Protein AF-A0A9D5AM78-F1 (afdb_monomer_lite)

Organism: Pisum sativum (NCBI:txid3888)

InterPro domains:
  IPR053098 Petuviruses Genome Polyprotein [PTHR48435] (1-143)

Structure (mmCIF, N/CA/C/O backbone):
data_AF-A0A9D5AM78-F1
#
_entry.id   AF-A0A9D5AM78-F1
#
loop_
_atom_site.group_PDB
_atom_site.id
_atom_site.type_symbol
_atom_site.label_atom_id
_atom_site.label_alt_id
_atom_site.label_comp_id
_atom_site.label_asym_id
_atom_site.label_entity_id
_atom_site.label_seq_id
_atom_site.pdbx_PDB_ins_code
_atom_site.Cartn_x
_atom_site.Cartn_y
_atom_site.Cartn_z
_atom_site.occupancy
_atom_site.B_iso_or_equiv
_atom_site.auth_seq_id
_atom_site.auth_comp_id
_atom_site.auth_asym_id
_atom_site.auth_atom_id
_atom_site.pdbx_PDB_model_num
ATOM 1 N N . MET A 1 1 ? -2.556 -5.423 -30.075 1.00 41.03 1 MET A N 1
ATOM 2 C CA . MET A 1 1 ? -1.707 -6.286 -30.920 1.00 41.03 1 MET A CA 1
ATOM 3 C C . MET A 1 1 ? -0.697 -6.957 -30.009 1.00 41.03 1 MET A C 1
ATOM 5 O O . MET A 1 1 ? 0.077 -6.248 -29.388 1.00 41.03 1 MET A O 1
ATOM 9 N N . THR A 1 2 ? -0.760 -8.275 -29.848 1.00 48.62 2 THR A N 1
ATOM 10 C CA . THR A 1 2 ? 0.186 -9.056 -29.033 1.00 48.62 2 THR A CA 1
ATOM 11 C C . THR A 1 2 ? 0.967 -9.973 -29.967 1.00 48.62 2 THR A C 1
ATOM 13 O O . THR A 1 2 ? 0.630 -11.147 -30.100 1.00 48.62 2 THR A O 1
ATOM 16 N N . SER A 1 3 ? 1.954 -9.424 -30.677 1.00 57.56 3 SER A N 1
ATOM 17 C CA . SER A 1 3 ? 2.986 -10.252 -31.303 1.00 57.56 3 SER A CA 1
ATOM 18 C C . SER A 1 3 ? 3.977 -10.682 -30.220 1.00 57.56 3 SER A C 1
ATOM 20 O O . SER A 1 3 ? 4.179 -9.986 -29.221 1.00 57.56 3 SER A O 1
ATOM 22 N N . THR A 1 4 ? 4.558 -11.869 -30.359 1.00 81.69 4 THR A N 1
ATOM 23 C CA . THR A 1 4 ? 5.573 -12.338 -29.402 1.00 81.69 4 THR A CA 1
ATOM 24 C C . THR A 1 4 ? 6.840 -11.480 -29.508 1.00 81.69 4 THR A C 1
ATOM 26 O O . THR A 1 4 ? 7.127 -10.937 -30.574 1.00 81.69 4 THR A O 1
ATOM 29 N N . VAL A 1 5 ? 7.655 -11.395 -28.445 1.00 83.12 5 VAL A N 1
ATOM 30 C CA . VAL A 1 5 ? 8.953 -10.673 -28.470 1.00 83.12 5 VAL A CA 1
ATOM 31 C C . VAL A 1 5 ? 9.822 -11.115 -29.654 1.00 83.12 5 VAL A C 1
ATOM 33 O O . VAL A 1 5 ? 10.498 -10.302 -30.279 1.00 83.12 5 VAL A O 1
ATOM 36 N N . LYS A 1 6 ? 9.748 -12.403 -30.013 1.00 85.69 6 LYS A N 1
ATOM 37 C CA . LYS A 1 6 ? 10.421 -12.963 -31.186 1.00 85.69 6 LYS A CA 1
ATOM 38 C C . LYS A 1 6 ? 9.963 -12.284 -32.476 1.00 85.69 6 LYS A C 1
ATOM 40 O O . LYS A 1 6 ? 10.796 -11.871 -33.269 1.00 85.69 6 LYS A O 1
ATOM 45 N N . GLU A 1 7 ? 8.661 -12.176 -32.696 1.00 87.44 7 GLU A N 1
ATOM 46 C CA . GLU A 1 7 ? 8.094 -11.576 -33.905 1.00 87.44 7 GLU A CA 1
ATOM 47 C C . GLU A 1 7 ? 8.382 -10.072 -33.986 1.00 87.44 7 GLU A C 1
ATOM 49 O O . GLU A 1 7 ? 8.780 -9.585 -35.040 1.00 87.44 7 GLU A O 1
ATOM 54 N N . TRP A 1 8 ? 8.289 -9.353 -32.863 1.00 88.50 8 TRP A N 1
ATOM 55 C CA . TRP A 1 8 ? 8.734 -7.959 -32.779 1.00 88.50 8 TRP A CA 1
ATOM 56 C C . TRP A 1 8 ? 10.194 -7.803 -33.215 1.00 88.50 8 TRP A C 1
ATOM 58 O O . TRP A 1 8 ? 10.481 -7.007 -34.104 1.00 88.50 8 TRP A O 1
ATOM 68 N N . TYR A 1 9 ? 11.098 -8.621 -32.667 1.00 87.69 9 TYR A N 1
ATOM 69 C CA . TYR A 1 9 ? 12.521 -8.547 -32.984 1.00 87.69 9 TYR A CA 1
ATOM 70 C C . TYR A 1 9 ? 12.801 -8.777 -34.479 1.00 87.69 9 TYR A C 1
ATOM 72 O O . TYR A 1 9 ? 13.557 -8.021 -35.087 1.00 87.69 9 TYR A O 1
ATOM 80 N N . HIS A 1 10 ? 12.147 -9.762 -35.109 1.00 88.88 10 HIS A N 1
ATOM 81 C CA . HIS A 1 10 ? 12.320 -10.030 -36.545 1.00 88.88 10 HIS A CA 1
ATOM 82 C C . HIS A 1 10 ? 11.793 -8.886 -37.432 1.00 88.88 10 HIS A C 1
ATOM 84 O O . HIS A 1 10 ? 12.283 -8.706 -38.544 1.00 88.88 10 HIS A O 1
ATOM 90 N N . ASN A 1 11 ? 10.857 -8.078 -36.925 1.00 89.69 11 ASN A N 1
ATOM 91 C CA . ASN A 1 11 ? 10.255 -6.950 -37.638 1.00 89.69 11 ASN A CA 1
ATOM 92 C C . ASN A 1 11 ? 10.993 -5.609 -37.446 1.00 89.69 11 ASN A C 1
ATOM 94 O O . ASN A 1 11 ? 10.642 -4.632 -38.104 1.00 89.69 11 ASN A O 1
ATOM 98 N N . LEU A 1 12 ? 12.019 -5.533 -36.587 1.00 85.56 12 LEU A N 1
ATOM 99 C CA . LEU A 1 12 ? 12.786 -4.300 -36.331 1.00 85.56 12 LEU A CA 1
ATOM 100 C C . LEU A 1 12 ? 13.632 -3.823 -37.529 1.00 85.56 12 LEU A C 1
ATOM 102 O O . LEU A 1 12 ? 14.043 -2.661 -37.563 1.00 85.56 12 LEU A O 1
ATOM 106 N N . GLY A 1 13 ? 13.877 -4.701 -38.506 1.00 88.69 13 GLY A N 1
ATOM 107 C CA . GLY A 1 13 ? 14.823 -4.477 -39.599 1.00 88.69 13 GLY A CA 1
ATOM 108 C C . GLY A 1 13 ? 16.279 -4.695 -39.166 1.00 88.69 13 GLY A C 1
ATOM 109 O O . GLY A 1 13 ? 16.614 -4.605 -37.985 1.00 88.69 13 GLY A O 1
ATOM 110 N N . THR A 1 14 ? 17.158 -4.978 -40.130 1.00 89.81 14 THR A N 1
ATOM 111 C CA . THR A 1 14 ? 18.552 -5.393 -39.875 1.00 89.81 14 THR A CA 1
ATOM 112 C C . THR A 1 14 ? 19.357 -4.363 -39.083 1.00 89.81 14 THR A C 1
ATOM 114 O O . THR A 1 14 ? 20.084 -4.730 -38.171 1.00 89.81 14 THR A O 1
ATOM 117 N N . PHE A 1 15 ? 19.170 -3.070 -39.359 1.00 89.31 15 PHE A N 1
ATOM 118 C CA . PHE A 1 15 ? 19.877 -1.992 -38.660 1.00 89.31 15 PHE A CA 1
ATOM 119 C C . PHE A 1 15 ? 19.596 -1.966 -37.146 1.00 89.31 15 PHE A C 1
ATOM 121 O O . PHE A 1 15 ? 20.521 -1.899 -36.344 1.00 89.31 15 PHE A O 1
ATOM 128 N N . LYS A 1 16 ? 18.323 -2.058 -36.740 1.00 86.88 16 LYS A N 1
ATOM 129 C CA . LYS A 1 16 ? 17.937 -2.044 -35.319 1.00 86.88 16 LYS A CA 1
ATOM 130 C C . LYS A 1 16 ? 18.258 -3.361 -34.608 1.00 86.88 16 LYS A C 1
ATOM 132 O O . LYS A 1 16 ? 18.493 -3.365 -33.403 1.00 86.88 16 LYS A O 1
ATOM 137 N N . GLN A 1 17 ? 18.254 -4.478 -35.337 1.00 90.62 17 GLN A N 1
ATOM 138 C CA . GLN A 1 17 ? 18.725 -5.761 -34.811 1.00 90.62 17 GLN A CA 1
ATOM 139 C C . GLN A 1 17 ? 20.219 -5.704 -34.497 1.00 90.62 17 GLN A C 1
ATOM 141 O O . GLN A 1 17 ? 20.616 -6.100 -33.402 1.00 90.62 17 GLN A O 1
ATOM 146 N N . ASP A 1 18 ? 21.024 -5.155 -35.409 1.00 90.50 18 ASP A N 1
ATOM 147 C CA . ASP A 1 18 ? 22.448 -4.927 -35.172 1.00 90.50 18 ASP A CA 1
ATOM 148 C C . ASP A 1 18 ? 22.658 -3.983 -33.988 1.00 90.50 18 ASP A C 1
ATOM 150 O O . ASP A 1 18 ? 23.436 -4.304 -33.098 1.00 90.50 18 ASP A O 1
ATOM 154 N N . GLU A 1 19 ? 21.933 -2.866 -33.904 1.00 89.50 19 GLU A N 1
ATOM 155 C CA . GLU A 1 19 ? 22.019 -1.941 -32.765 1.00 89.50 19 GLU A CA 1
ATOM 156 C C . GLU A 1 19 ? 21.757 -2.647 -31.420 1.00 89.50 19 GLU A C 1
ATOM 158 O O . GLU A 1 19 ? 22.519 -2.470 -30.470 1.00 89.50 19 GLU A O 1
ATOM 163 N N . LEU A 1 20 ? 20.745 -3.521 -31.357 1.00 88.31 20 LEU A N 1
ATOM 164 C CA . LEU A 1 20 ? 20.461 -4.360 -30.186 1.00 88.31 20 LEU A CA 1
ATOM 165 C C . LEU A 1 20 ? 21.586 -5.359 -29.877 1.00 88.31 20 LEU A C 1
ATOM 167 O O . LEU A 1 20 ? 21.870 -5.600 -28.706 1.00 88.31 20 LEU A O 1
ATOM 171 N N . HIS A 1 21 ? 22.225 -5.940 -30.894 1.00 87.88 21 HIS A N 1
ATOM 172 C CA . HIS A 1 21 ? 23.357 -6.857 -30.716 1.00 87.88 21 HIS A CA 1
ATOM 173 C C . HIS A 1 21 ? 24.631 -6.169 -30.234 1.00 87.88 21 HIS A C 1
ATOM 175 O O . HIS A 1 21 ? 25.442 -6.805 -29.564 1.00 87.88 21 HIS A O 1
ATOM 181 N N . HIS A 1 22 ? 24.799 -4.884 -30.546 1.00 91.25 22 HIS A N 1
ATOM 182 C CA . HIS A 1 22 ? 25.918 -4.079 -30.061 1.00 91.25 22 HIS A CA 1
ATOM 183 C C . HIS A 1 22 ? 25.734 -3.623 -28.604 1.00 91.25 22 HIS A C 1
ATOM 185 O O . HIS A 1 22 ? 26.660 -3.064 -28.017 1.00 91.25 22 HIS A O 1
ATOM 191 N N . LEU A 1 23 ? 24.572 -3.867 -27.983 1.00 90.44 23 LEU A N 1
ATOM 192 C CA . LEU A 1 23 ? 24.384 -3.617 -26.557 1.00 90.44 23 LEU A CA 1
ATOM 193 C C . LEU A 1 23 ? 25.162 -4.652 -25.734 1.00 90.44 23 LEU A C 1
ATOM 195 O O . LEU A 1 23 ? 24.793 -5.819 -25.651 1.00 90.44 23 LEU A O 1
ATOM 199 N N . GLU A 1 24 ? 26.219 -4.194 -25.066 1.00 84.69 24 GLU A N 1
ATOM 200 C CA . GLU A 1 24 ? 27.173 -5.058 -24.353 1.00 84.69 24 GLU A CA 1
ATOM 201 C C . GLU A 1 24 ? 26.602 -5.761 -23.109 1.00 84.69 24 GLU A C 1
ATOM 203 O O . GLU A 1 24 ? 27.196 -6.714 -22.606 1.00 84.69 24 GLU A O 1
ATOM 208 N N . THR A 1 25 ? 25.461 -5.304 -22.580 1.00 90.56 25 THR A N 1
ATOM 209 C CA . THR A 1 25 ? 24.890 -5.844 -21.340 1.00 90.56 25 THR A CA 1
ATOM 210 C C . THR A 1 25 ? 23.426 -6.231 -21.487 1.00 90.56 25 THR A C 1
ATOM 212 O O . THR A 1 25 ? 22.624 -5.537 -22.115 1.00 90.56 25 THR A O 1
ATOM 215 N N . THR A 1 26 ? 23.044 -7.309 -20.799 1.00 88.00 26 THR A N 1
ATOM 216 C CA . THR A 1 26 ? 21.645 -7.741 -20.680 1.00 88.00 26 THR A CA 1
ATOM 217 C C . THR A 1 26 ? 20.753 -6.635 -20.112 1.00 88.00 26 THR A C 1
ATOM 219 O O . THR A 1 26 ? 19.600 -6.517 -20.512 1.00 88.00 26 THR A O 1
ATOM 222 N N . ALA A 1 27 ? 21.284 -5.789 -19.222 1.00 85.88 27 ALA A N 1
ATOM 223 C CA . ALA A 1 27 ? 20.558 -4.651 -18.662 1.00 85.88 27 ALA A CA 1
ATOM 224 C C . ALA A 1 27 ? 20.139 -3.643 -19.744 1.00 85.88 27 ALA A C 1
ATOM 226 O O . ALA A 1 27 ? 18.997 -3.186 -19.746 1.00 85.88 27 ALA A O 1
ATOM 227 N N . ASN A 1 28 ? 21.021 -3.354 -20.704 1.00 88.06 28 ASN A N 1
ATOM 228 C CA . ASN A 1 28 ? 20.720 -2.439 -21.803 1.00 88.06 28 ASN A CA 1
ATOM 229 C C . ASN A 1 28 ? 19.648 -3.016 -22.740 1.00 88.06 28 ASN A C 1
ATOM 231 O O . ASN A 1 28 ? 18.705 -2.311 -23.097 1.00 88.06 28 ASN A O 1
ATOM 235 N N . ILE A 1 29 ? 19.741 -4.307 -23.080 1.00 88.31 29 ILE A N 1
ATOM 236 C CA . ILE A 1 29 ? 18.740 -4.996 -23.915 1.00 88.31 29 ILE A CA 1
ATOM 237 C C . ILE A 1 29 ? 17.372 -5.008 -23.218 1.00 88.31 29 ILE A C 1
ATOM 239 O O . ILE A 1 29 ? 16.354 -4.683 -23.832 1.00 88.31 29 ILE A O 1
ATOM 243 N N . LEU A 1 30 ? 17.343 -5.328 -21.920 1.00 86.38 30 LEU A N 1
ATOM 244 C CA . LEU A 1 30 ? 16.125 -5.269 -21.110 1.00 86.38 30 LEU A CA 1
ATOM 245 C C . LEU A 1 30 ? 15.554 -3.850 -21.046 1.00 86.38 30 LEU A C 1
ATOM 247 O O . LEU A 1 30 ? 14.339 -3.693 -21.098 1.00 86.38 30 LEU A O 1
ATOM 251 N N . GLY A 1 31 ? 16.404 -2.822 -20.998 1.00 84.38 31 GLY A N 1
ATOM 252 C CA . GLY A 1 31 ? 15.982 -1.424 -21.057 1.00 84.38 31 GLY A CA 1
ATOM 253 C C . GLY A 1 31 ? 15.263 -1.064 -22.360 1.00 84.38 31 GLY A C 1
ATOM 254 O O . GLY A 1 31 ? 14.247 -0.366 -22.323 1.00 84.38 31 GLY A O 1
ATOM 255 N N . VAL A 1 32 ? 15.733 -1.569 -23.506 1.00 87.19 32 VAL A N 1
ATOM 256 C CA . VAL A 1 32 ? 15.065 -1.364 -24.806 1.00 87.19 32 VAL A CA 1
ATOM 257 C C . VAL A 1 32 ? 13.727 -2.097 -24.858 1.00 87.19 32 VAL A C 1
ATOM 259 O O . VAL A 1 32 ? 12.716 -1.491 -25.208 1.00 87.19 32 VAL A O 1
ATOM 262 N N . LEU A 1 33 ? 13.696 -3.369 -24.448 1.00 86.00 33 LEU A N 1
ATOM 263 C CA . LEU A 1 33 ? 12.456 -4.149 -24.370 1.00 86.00 33 LEU A CA 1
ATOM 264 C C . LEU A 1 33 ? 11.431 -3.472 -23.456 1.00 86.00 33 LEU A C 1
ATOM 266 O O . LEU A 1 33 ? 10.268 -3.320 -23.816 1.00 86.00 33 LEU A O 1
ATOM 270 N N . HIS A 1 34 ? 11.863 -3.019 -22.284 1.00 79.94 34 HIS A N 1
ATOM 271 C CA . HIS A 1 34 ? 10.989 -2.329 -21.351 1.00 79.94 34 HIS A CA 1
ATOM 272 C C . HIS A 1 34 ? 10.400 -1.059 -21.975 1.00 79.94 34 HIS A C 1
ATOM 274 O O . HIS A 1 34 ? 9.191 -0.845 -21.915 1.00 79.94 34 HIS A O 1
ATOM 280 N N . ARG A 1 35 ? 11.232 -0.228 -22.613 1.00 81.69 35 ARG A N 1
ATOM 281 C CA . ARG A 1 35 ? 10.774 1.010 -23.256 1.00 81.69 35 ARG A CA 1
ATOM 282 C C . ARG A 1 35 ? 9.752 0.750 -24.357 1.00 81.69 35 ARG A C 1
ATOM 284 O O . ARG A 1 35 ? 8.787 1.495 -24.467 1.00 81.69 35 ARG A O 1
ATOM 291 N N . GLU A 1 36 ? 9.956 -0.297 -25.142 1.00 84.94 36 GLU A N 1
ATOM 292 C CA . GLU A 1 36 ? 9.071 -0.639 -26.251 1.00 84.94 36 GLU A CA 1
ATOM 293 C C . GLU A 1 36 ? 7.717 -1.188 -25.776 1.00 84.94 36 GLU A C 1
ATOM 295 O O . GLU A 1 36 ? 6.667 -0.776 -26.263 1.00 84.94 36 GLU A O 1
ATOM 300 N N . PHE A 1 37 ? 7.730 -2.129 -24.828 1.00 82.88 37 PHE A N 1
ATOM 301 C CA . PHE A 1 37 ? 6.524 -2.865 -24.438 1.00 82.88 37 PHE A CA 1
ATOM 302 C C . PHE A 1 37 ? 5.768 -2.235 -23.267 1.00 82.88 37 PHE A C 1
ATOM 304 O O . PHE A 1 37 ? 4.553 -2.400 -23.164 1.00 82.88 37 PHE A O 1
ATOM 311 N N . ILE A 1 38 ? 6.474 -1.544 -22.372 1.00 77.94 38 ILE A N 1
ATOM 312 C CA . ILE A 1 38 ? 5.911 -0.962 -21.145 1.00 77.94 38 ILE A CA 1
ATOM 313 C C . ILE A 1 38 ? 5.881 0.570 -21.233 1.00 77.94 38 ILE A C 1
ATOM 315 O O . ILE A 1 38 ? 4.980 1.198 -20.677 1.00 77.94 38 ILE A O 1
ATOM 319 N N . GLY A 1 39 ? 6.803 1.172 -21.988 1.00 79.12 39 GLY A N 1
ATOM 320 C CA . GLY A 1 39 ? 6.894 2.616 -22.183 1.00 79.12 39 GLY A CA 1
ATOM 321 C C . GLY A 1 39 ? 7.982 3.267 -21.332 1.00 79.12 39 GLY A C 1
ATOM 322 O O . GLY A 1 39 ? 8.893 2.611 -20.821 1.00 79.12 39 GLY A O 1
ATOM 323 N N . ASP A 1 40 ? 7.898 4.590 -21.204 1.00 79.38 40 ASP A N 1
ATOM 324 C CA . ASP A 1 40 ? 8.843 5.377 -20.417 1.00 79.38 40 ASP A CA 1
ATOM 325 C C . ASP A 1 40 ? 8.775 5.000 -18.927 1.00 79.38 40 ASP A C 1
ATOM 327 O O . ASP A 1 40 ? 7.735 5.137 -18.276 1.00 79.38 40 ASP A O 1
ATOM 331 N N . MET A 1 41 ? 9.910 4.532 -18.400 1.00 74.31 41 MET A N 1
ATOM 332 C CA . MET A 1 41 ? 10.076 4.134 -17.004 1.00 74.31 41 MET A CA 1
ATOM 333 C C . MET A 1 41 ? 9.754 5.264 -16.034 1.00 74.31 41 MET A C 1
ATOM 335 O O . MET A 1 41 ? 9.145 5.009 -15.000 1.00 74.31 41 MET A O 1
ATOM 339 N N . GLU A 1 42 ? 10.108 6.505 -16.362 1.00 80.25 42 GLU A N 1
ATOM 340 C CA . GLU A 1 42 ? 9.860 7.644 -15.478 1.00 80.25 42 GLU A CA 1
ATOM 341 C C . GLU A 1 42 ? 8.363 7.953 -15.396 1.00 80.25 42 GLU A C 1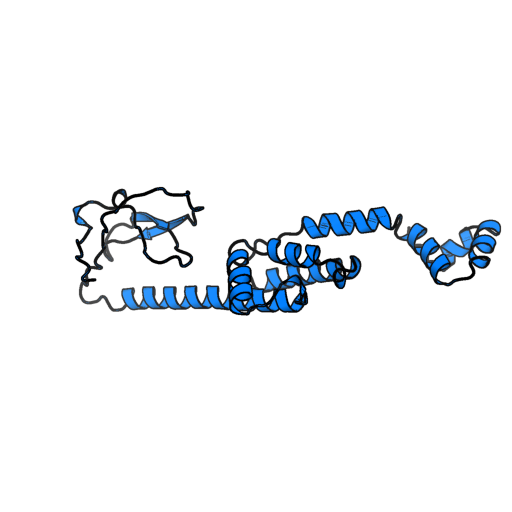
ATOM 343 O O . GLU A 1 42 ? 7.812 8.197 -14.323 1.00 80.25 42 GLU A O 1
ATOM 348 N N . MET A 1 43 ? 7.666 7.863 -16.529 1.00 82.62 43 MET A N 1
ATOM 349 C CA . MET A 1 43 ? 6.216 8.036 -16.590 1.00 82.62 43 MET A CA 1
ATOM 350 C C . MET A 1 43 ? 5.482 6.913 -15.855 1.00 82.62 43 MET A C 1
ATOM 352 O O . MET A 1 43 ? 4.505 7.176 -15.148 1.00 82.62 43 MET A O 1
ATOM 356 N N . PHE A 1 44 ? 5.950 5.672 -16.008 1.00 80.38 44 PHE A N 1
ATOM 357 C CA . PHE A 1 44 ? 5.401 4.512 -15.312 1.00 80.38 44 PHE A CA 1
ATOM 358 C C . PHE A 1 44 ? 5.618 4.604 -13.799 1.00 80.38 44 PHE A C 1
ATOM 360 O O . PHE A 1 44 ? 4.663 4.417 -13.042 1.00 80.38 44 PHE A O 1
ATOM 367 N N . ASP A 1 45 ? 6.830 4.934 -13.352 1.00 83.00 45 ASP A N 1
ATOM 368 C CA . ASP A 1 45 ? 7.157 5.108 -11.935 1.00 83.00 45 ASP A CA 1
ATOM 369 C C . ASP A 1 45 ? 6.340 6.248 -11.319 1.00 83.00 45 ASP A C 1
ATOM 371 O O . ASP A 1 45 ? 5.627 6.040 -10.337 1.00 83.00 45 ASP A O 1
ATOM 375 N N . ARG A 1 46 ? 6.307 7.417 -11.974 1.00 87.06 46 ARG A N 1
ATOM 376 C CA . ARG A 1 46 ? 5.514 8.572 -11.533 1.00 87.06 46 ARG A CA 1
ATOM 377 C C . ARG A 1 46 ? 4.034 8.232 -11.391 1.00 87.06 46 ARG A C 1
ATOM 379 O O . ARG A 1 46 ? 3.413 8.636 -10.409 1.00 87.06 46 ARG A O 1
ATOM 386 N N . LYS A 1 47 ? 3.472 7.475 -12.337 1.00 86.69 47 LYS A N 1
ATOM 387 C CA . LYS A 1 47 ? 2.079 7.017 -12.274 1.00 86.69 47 LYS A CA 1
ATOM 388 C C . LYS A 1 47 ? 1.856 6.029 -11.130 1.00 86.69 47 LYS A C 1
ATOM 390 O O . LYS A 1 47 ? 0.908 6.200 -10.372 1.00 86.69 47 LYS A O 1
ATOM 395 N N . ASN A 1 48 ? 2.723 5.029 -10.969 1.00 86.94 48 ASN A N 1
ATOM 396 C CA . ASN A 1 48 ? 2.619 4.071 -9.863 1.00 86.94 48 ASN A CA 1
ATOM 397 C C . ASN A 1 48 ? 2.713 4.761 -8.508 1.00 86.94 48 ASN A C 1
ATOM 399 O O . ASN A 1 48 ? 1.967 4.423 -7.590 1.00 86.94 48 ASN A O 1
ATOM 403 N N . ARG A 1 49 ? 3.611 5.739 -8.404 1.00 91.75 49 ARG A N 1
ATOM 404 C CA . ARG A 1 49 ? 3.811 6.543 -7.210 1.00 91.75 49 ARG A CA 1
ATOM 405 C C . ARG A 1 49 ? 2.565 7.366 -6.910 1.00 91.75 49 ARG A C 1
ATOM 407 O O . ARG A 1 49 ? 2.044 7.259 -5.807 1.00 91.75 49 ARG A O 1
ATOM 414 N N . GLN A 1 50 ? 2.036 8.103 -7.886 1.00 92.12 50 GLN A N 1
ATOM 415 C CA . GLN A 1 50 ? 0.786 8.852 -7.736 1.00 92.12 50 GLN A CA 1
ATOM 416 C C . GLN A 1 50 ? -0.370 7.951 -7.281 1.00 92.12 50 GLN A C 1
ATOM 418 O O . GLN A 1 50 ? -0.993 8.230 -6.259 1.00 92.12 50 GLN A O 1
ATOM 423 N N . GLU A 1 51 ? -0.603 6.840 -7.984 1.00 92.88 51 GLU A N 1
ATOM 424 C CA . GLU A 1 51 ? -1.668 5.892 -7.643 1.00 92.88 51 GLU A CA 1
ATOM 425 C C . GLU A 1 51 ? -1.491 5.350 -6.218 1.00 92.88 51 GLU A C 1
ATOM 427 O O . GLU A 1 51 ? -2.465 5.252 -5.482 1.00 92.88 51 GLU A O 1
ATOM 432 N N . PHE A 1 52 ? -0.260 5.064 -5.782 1.00 94.44 52 PHE A N 1
ATOM 433 C CA . PHE A 1 52 ? 0.017 4.627 -4.412 1.00 94.44 52 PHE A CA 1
ATOM 434 C C . PHE A 1 52 ? -0.368 5.677 -3.354 1.00 94.44 52 PHE A C 1
ATOM 436 O O . PHE A 1 52 ? -0.939 5.316 -2.327 1.00 94.44 52 PHE A O 1
ATOM 443 N N . PHE A 1 53 ? -0.088 6.963 -3.591 1.00 94.00 53 PHE A N 1
ATOM 444 C CA . PHE A 1 53 ? -0.451 8.047 -2.663 1.00 94.00 53 PHE A CA 1
ATOM 445 C C . PHE A 1 53 ? -1.960 8.328 -2.620 1.00 94.00 53 PHE A C 1
ATOM 447 O O . PHE A 1 53 ? -2.479 8.763 -1.589 1.00 94.00 53 PHE A O 1
ATOM 454 N N . GLU A 1 54 ? -2.665 8.066 -3.718 1.00 94.69 54 GLU A N 1
ATOM 455 C CA . GLU A 1 54 ? -4.113 8.262 -3.839 1.00 94.69 54 GLU A CA 1
ATOM 456 C C . GLU A 1 54 ? -4.931 7.088 -3.281 1.00 94.69 54 GLU A C 1
ATOM 458 O O . GLU A 1 54 ? -6.123 7.240 -3.011 1.00 94.69 54 GLU A O 1
ATOM 463 N N . MET A 1 55 ? -4.316 5.920 -3.067 1.00 94.56 55 MET A N 1
ATOM 464 C CA . MET A 1 55 ? -5.001 4.753 -2.511 1.00 94.56 55 MET A CA 1
ATOM 465 C C . MET A 1 55 ? -5.516 5.011 -1.090 1.00 94.56 55 MET A C 1
ATOM 467 O O . MET A 1 55 ? -4.786 5.476 -0.213 1.00 94.56 55 MET A O 1
ATOM 471 N N . LYS A 1 56 ? -6.782 4.644 -0.857 1.00 94.94 56 LYS A N 1
ATOM 472 C CA . LYS A 1 56 ? -7.478 4.735 0.433 1.00 94.94 56 LYS A CA 1
ATOM 473 C C . LYS A 1 56 ? -8.348 3.501 0.669 1.00 94.94 56 LYS A C 1
ATOM 475 O O . LYS A 1 56 ? -8.948 2.975 -0.267 1.00 94.94 56 LYS A O 1
ATOM 480 N N . CYS A 1 57 ? -8.445 3.085 1.925 1.00 93.62 57 CYS A N 1
ATOM 481 C CA . CYS A 1 57 ? -9.391 2.098 2.419 1.00 93.62 57 CYS A CA 1
ATOM 482 C C . CYS A 1 57 ? -10.307 2.756 3.449 1.00 93.62 57 CYS A C 1
ATOM 484 O O . CYS A 1 57 ? -9.841 3.374 4.401 1.00 93.62 57 CYS A O 1
ATOM 486 N N . TYR A 1 58 ? -11.611 2.575 3.267 1.00 90.31 58 TYR A N 1
ATOM 487 C CA . TYR A 1 58 ? -12.645 3.111 4.156 1.00 90.31 58 TYR A CA 1
ATOM 488 C C . TYR A 1 58 ? -13.417 2.009 4.893 1.00 90.31 58 TYR A C 1
ATOM 490 O O . TYR A 1 58 ? -14.373 2.288 5.604 1.00 90.31 58 TYR A O 1
ATOM 498 N N . SER A 1 59 ? -13.051 0.741 4.683 1.00 88.56 59 SER A N 1
ATOM 499 C CA . SER A 1 59 ? -13.743 -0.402 5.275 1.00 88.56 59 SER A CA 1
ATOM 500 C C . SER A 1 59 ? -13.000 -0.900 6.507 1.00 88.56 59 SER A C 1
ATOM 502 O O . SER A 1 59 ? -11.793 -1.129 6.456 1.00 88.56 59 SER A O 1
ATOM 504 N N . LEU A 1 60 ? -13.746 -1.142 7.583 1.00 87.81 60 LEU A N 1
ATOM 505 C CA . LEU A 1 60 ? -13.264 -1.807 8.797 1.00 87.81 60 LEU A CA 1
ATOM 506 C C . LEU A 1 60 ? -13.397 -3.337 8.722 1.00 87.81 60 LEU A C 1
ATOM 508 O O . LEU A 1 60 ? -13.211 -4.032 9.714 1.00 87.81 60 LEU A O 1
ATOM 512 N N . LYS A 1 61 ? -13.742 -3.901 7.558 1.00 86.31 61 LYS A N 1
ATOM 513 C CA . LYS A 1 61 ? -13.792 -5.357 7.379 1.00 86.31 61 LYS A CA 1
ATOM 514 C C . LYS A 1 61 ? -12.389 -5.891 7.116 1.00 86.31 61 LYS A C 1
ATOM 516 O O . LYS A 1 61 ? -11.747 -5.470 6.156 1.00 86.31 61 LYS A O 1
ATOM 521 N N . THR A 1 62 ? -11.973 -6.909 7.868 1.00 90.69 62 THR A N 1
ATOM 522 C CA . THR A 1 62 ? -10.666 -7.579 7.720 1.00 90.69 62 THR A CA 1
ATOM 523 C C . THR A 1 62 ? -10.361 -7.957 6.270 1.00 90.69 62 THR A C 1
ATOM 525 O O . THR A 1 62 ? -9.298 -7.638 5.758 1.00 90.69 62 THR A O 1
ATOM 528 N N . LYS A 1 63 ? -11.337 -8.532 5.551 1.00 92.69 63 LYS A N 1
ATOM 529 C CA . LYS A 1 63 ? -11.179 -8.924 4.139 1.00 92.69 63 LYS A CA 1
ATOM 530 C C . LYS A 1 63 ? -10.856 -7.745 3.211 1.00 92.69 63 LYS A C 1
ATOM 532 O O . LYS A 1 63 ? -10.103 -7.906 2.251 1.00 92.69 63 LYS A O 1
ATOM 537 N N . ASP A 1 64 ? -11.448 -6.582 3.467 1.00 92.44 64 ASP A N 1
ATOM 538 C CA . ASP A 1 64 ? -11.218 -5.390 2.652 1.00 92.44 64 ASP A CA 1
ATOM 539 C C . ASP A 1 64 ? -9.861 -4.761 2.990 1.00 92.44 64 ASP A C 1
ATOM 541 O O . ASP A 1 64 ? -9.143 -4.351 2.078 1.00 92.44 64 ASP A O 1
ATOM 545 N N . LEU A 1 65 ? -9.470 -4.773 4.269 1.00 94.31 65 LEU A N 1
ATOM 546 C CA . LEU A 1 65 ? -8.133 -4.372 4.715 1.00 94.31 65 LEU A CA 1
ATOM 547 C C . LEU A 1 65 ? -7.046 -5.271 4.128 1.00 94.31 65 LEU A C 1
ATOM 549 O O . LEU A 1 65 ? -6.058 -4.760 3.612 1.00 94.31 65 LEU A O 1
ATOM 553 N N . ASP A 1 66 ? -7.240 -6.590 4.124 1.00 95.88 66 ASP A N 1
ATOM 554 C CA . ASP A 1 66 ? -6.310 -7.526 3.493 1.00 95.88 66 ASP A CA 1
ATOM 555 C C . ASP A 1 66 ? -6.195 -7.251 1.999 1.00 95.88 66 ASP A C 1
ATOM 557 O O . ASP A 1 66 ? -5.091 -7.175 1.460 1.00 95.88 66 ASP A O 1
ATOM 561 N N . LYS A 1 67 ? -7.320 -7.068 1.301 1.00 96.94 67 LYS A N 1
ATOM 562 C CA . LYS A 1 67 ? -7.300 -6.734 -0.127 1.00 96.94 67 LYS A CA 1
ATOM 563 C C . LYS A 1 67 ? -6.527 -5.437 -0.380 1.00 96.94 67 LYS A C 1
ATOM 565 O O . LYS A 1 67 ? -5.698 -5.393 -1.290 1.00 96.94 67 LYS A O 1
ATOM 570 N N . HIS A 1 68 ? -6.775 -4.407 0.424 1.00 97.50 68 HIS A N 1
ATOM 571 C CA . HIS A 1 68 ? -6.076 -3.126 0.347 1.00 97.50 68 HIS A CA 1
ATOM 572 C C . HIS A 1 68 ? -4.574 -3.274 0.611 1.00 97.50 68 HIS A C 1
ATOM 574 O O . HIS A 1 68 ? -3.765 -2.786 -0.180 1.00 97.50 68 HIS A O 1
ATOM 580 N N . TYR A 1 69 ? -4.198 -4.031 1.645 1.00 97.25 69 TYR A N 1
ATOM 581 C CA . TYR A 1 69 ? -2.812 -4.374 1.950 1.00 97.25 69 TYR A CA 1
ATOM 582 C C . TYR A 1 69 ? -2.124 -5.037 0.761 1.00 97.25 69 TYR A C 1
ATOM 584 O O . TYR A 1 69 ? -1.066 -4.575 0.345 1.00 97.25 69 TYR A O 1
ATOM 592 N N . HIS A 1 70 ? -2.727 -6.064 0.157 1.00 97.00 70 HIS A N 1
ATOM 593 C CA . HIS A 1 70 ? -2.131 -6.751 -0.990 1.00 97.00 70 HIS A CA 1
ATOM 594 C C . HIS A 1 70 ? -1.928 -5.806 -2.180 1.00 97.00 70 HIS A C 1
ATOM 596 O O . HIS A 1 70 ? -0.866 -5.823 -2.804 1.00 97.00 70 HIS A O 1
ATOM 602 N N . MET A 1 71 ? -2.913 -4.952 -2.478 1.00 95.56 71 MET A N 1
ATOM 603 C CA . MET A 1 71 ? -2.811 -3.983 -3.573 1.00 95.56 71 MET A CA 1
ATOM 604 C C . MET A 1 71 ? -1.706 -2.947 -3.323 1.00 95.56 71 MET A C 1
ATOM 606 O O . MET A 1 71 ? -0.921 -2.654 -4.227 1.00 95.56 71 MET A O 1
ATOM 610 N N . MET A 1 72 ? -1.613 -2.403 -2.106 1.00 96.56 72 MET A N 1
ATOM 611 C CA . MET A 1 72 ? -0.559 -1.444 -1.763 1.00 96.56 72 MET A CA 1
ATOM 612 C C . MET A 1 72 ? 0.809 -2.115 -1.675 1.00 96.56 72 MET A C 1
ATOM 614 O O . MET A 1 72 ? 1.777 -1.562 -2.184 1.00 96.56 72 MET A O 1
ATOM 618 N N . ALA A 1 73 ? 0.911 -3.317 -1.111 1.00 95.25 73 ALA A N 1
ATOM 619 C CA . ALA A 1 73 ? 2.163 -4.059 -1.002 1.00 95.25 73 ALA A CA 1
ATOM 620 C C . ALA A 1 73 ? 2.784 -4.328 -2.377 1.00 95.25 73 ALA A C 1
ATOM 622 O O . ALA A 1 73 ? 3.973 -4.083 -2.566 1.00 95.25 73 ALA A O 1
ATOM 623 N N . GLN A 1 74 ? 1.982 -4.748 -3.360 1.00 92.62 74 GLN A N 1
ATOM 624 C CA . GLN A 1 74 ? 2.455 -4.945 -4.734 1.00 92.62 74 GLN A CA 1
ATOM 625 C C . GLN A 1 74 ? 3.119 -3.681 -5.293 1.00 92.62 74 GLN A C 1
ATOM 627 O O . GLN A 1 74 ? 4.245 -3.736 -5.787 1.00 92.62 74 GLN A O 1
ATOM 632 N N . ARG A 1 75 ? 2.462 -2.527 -5.153 1.00 93.00 75 ARG A N 1
ATOM 633 C CA . ARG A 1 75 ? 2.993 -1.237 -5.620 1.00 93.00 75 ARG A CA 1
ATOM 634 C C . ARG A 1 75 ? 4.188 -0.759 -4.801 1.00 93.00 75 ARG A C 1
ATOM 636 O O . ARG A 1 75 ? 5.141 -0.242 -5.370 1.00 93.00 75 ARG A O 1
ATOM 643 N N . TYR A 1 76 ? 4.177 -0.978 -3.490 1.00 93.00 76 TYR A N 1
ATOM 644 C CA . TYR A 1 76 ? 5.281 -0.640 -2.595 1.00 93.00 76 TYR A CA 1
ATOM 645 C C . TYR A 1 76 ? 6.590 -1.304 -3.038 1.00 93.00 76 TYR A C 1
ATOM 647 O O . TYR A 1 76 ? 7.630 -0.650 -3.056 1.00 93.00 76 TYR A O 1
ATOM 655 N N . TYR A 1 77 ? 6.551 -2.582 -3.429 1.00 91.12 77 TYR A N 1
ATOM 656 C CA . TYR A 1 77 ? 7.749 -3.282 -3.901 1.00 91.12 77 TYR A CA 1
ATOM 657 C C . TYR A 1 77 ? 8.191 -2.831 -5.295 1.00 91.12 77 TYR A C 1
ATOM 659 O O . TYR A 1 77 ? 9.392 -2.701 -5.519 1.00 91.12 77 TYR A O 1
ATOM 667 N N . VAL A 1 78 ? 7.253 -2.528 -6.200 1.00 88.81 78 VAL A N 1
ATOM 668 C CA . VAL A 1 78 ? 7.569 -1.945 -7.521 1.00 88.81 78 VAL A CA 1
ATOM 669 C C . VAL A 1 78 ? 8.271 -0.591 -7.377 1.00 88.81 78 VAL A C 1
ATOM 671 O O . VAL A 1 78 ? 9.225 -0.323 -8.096 1.00 88.81 78 VAL A O 1
ATOM 674 N N . LEU A 1 79 ? 7.855 0.223 -6.403 1.00 88.44 79 LEU A N 1
ATOM 675 C CA . LEU A 1 79 ? 8.429 1.541 -6.097 1.00 88.44 79 LEU A CA 1
ATOM 676 C C . LEU A 1 79 ? 9.692 1.486 -5.224 1.00 88.44 79 LEU A C 1
ATOM 678 O O . LEU A 1 79 ? 10.103 2.505 -4.670 1.00 88.44 79 LEU A O 1
ATOM 682 N N . ASN A 1 80 ? 10.290 0.306 -5.042 1.00 87.88 80 ASN A N 1
ATOM 683 C CA . ASN A 1 80 ? 11.480 0.131 -4.213 1.00 87.88 80 ASN A CA 1
ATOM 684 C C . ASN A 1 80 ? 11.299 0.616 -2.758 1.00 87.88 80 ASN A C 1
ATOM 686 O O . ASN A 1 80 ? 12.218 1.147 -2.136 1.00 87.88 80 ASN A O 1
ATOM 690 N N . GLY A 1 81 ? 10.102 0.454 -2.189 1.00 86.06 81 GLY A N 1
ATOM 691 C CA . GLY A 1 81 ? 9.682 1.177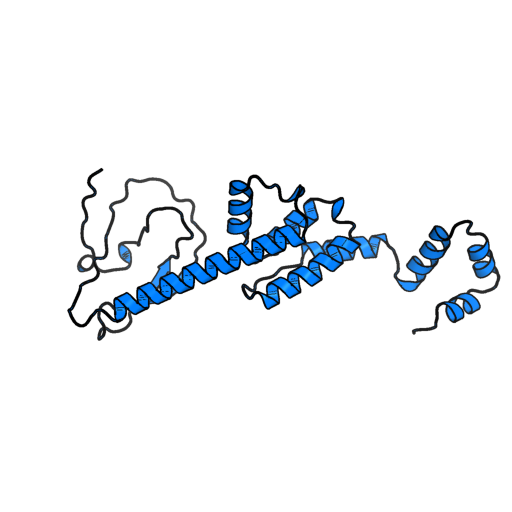 -0.987 1.00 86.06 81 GLY A CA 1
ATOM 692 C C . GLY A 1 81 ? 10.506 0.944 0.279 1.00 86.06 81 GLY A C 1
ATOM 693 O O . GLY A 1 81 ? 10.416 1.726 1.221 1.00 86.06 81 GLY A O 1
ATOM 694 N N . TYR A 1 82 ? 11.368 -0.075 0.311 1.00 85.44 82 TYR A N 1
ATOM 695 C CA . TYR A 1 82 ? 12.318 -0.262 1.409 1.00 85.44 82 TYR A CA 1
ATOM 696 C C . TYR A 1 82 ? 13.341 0.879 1.529 1.00 85.44 82 TYR A C 1
ATOM 698 O O . TYR A 1 82 ? 13.852 1.098 2.626 1.00 85.44 82 TYR A O 1
ATOM 706 N N . THR A 1 83 ? 13.613 1.624 0.452 1.00 87.06 83 THR A N 1
ATOM 707 C CA . THR A 1 83 ? 14.463 2.828 0.490 1.00 87.06 83 THR A CA 1
ATOM 708 C C . THR A 1 83 ? 13.695 4.106 0.806 1.00 87.06 83 THR A C 1
ATOM 710 O O . THR A 1 83 ? 14.325 5.130 1.054 1.00 87.06 83 THR A O 1
ATOM 713 N N . ASP A 1 84 ? 12.359 4.075 0.793 1.00 85.69 84 ASP A N 1
ATOM 714 C CA . ASP A 1 84 ? 11.516 5.263 0.923 1.00 85.69 84 ASP A CA 1
ATOM 715 C C . ASP A 1 84 ? 10.552 5.159 2.121 1.00 85.69 84 ASP A C 1
ATOM 717 O O . ASP A 1 84 ? 9.443 4.620 2.015 1.00 85.69 84 ASP A O 1
ATOM 721 N N . PRO A 1 85 ? 10.927 5.733 3.280 1.00 85.25 85 PRO A N 1
ATOM 722 C CA . PRO A 1 85 ? 10.077 5.723 4.465 1.00 85.25 85 PRO A CA 1
ATOM 723 C C . PRO A 1 85 ? 8.744 6.469 4.293 1.00 85.25 85 PRO A C 1
ATOM 725 O O . PRO A 1 85 ? 7.818 6.242 5.078 1.00 85.25 85 PRO A O 1
ATOM 728 N N . SER A 1 86 ? 8.605 7.352 3.295 1.00 90.31 86 SER A N 1
ATOM 729 C CA . SER A 1 86 ? 7.347 8.074 3.051 1.00 90.31 86 SER A CA 1
ATOM 730 C C . SER A 1 86 ? 6.217 7.134 2.624 1.00 90.31 86 SER A C 1
ATOM 732 O O . SER A 1 86 ? 5.061 7.358 2.991 1.00 90.31 86 SER A O 1
ATOM 734 N N . LEU A 1 87 ? 6.538 6.026 1.947 1.00 91.81 87 LEU A N 1
ATOM 735 C CA . LEU A 1 87 ? 5.538 5.064 1.484 1.00 91.81 87 LEU A CA 1
ATOM 736 C C . LEU A 1 87 ? 4.901 4.283 2.640 1.00 91.81 87 LEU A C 1
ATOM 738 O O . LEU A 1 87 ? 3.714 3.970 2.594 1.00 91.81 87 LEU A O 1
ATOM 742 N N . LYS A 1 88 ? 5.651 4.025 3.717 1.00 91.75 88 LYS A N 1
ATOM 743 C CA . LYS A 1 88 ? 5.115 3.370 4.923 1.00 91.75 88 LYS A CA 1
ATOM 744 C C . LYS A 1 88 ? 4.137 4.277 5.670 1.00 91.75 88 LYS A C 1
ATOM 746 O O . LYS A 1 88 ? 3.068 3.828 6.070 1.00 91.75 88 LYS A O 1
ATOM 751 N N . ASN A 1 89 ? 4.477 5.562 5.796 1.00 91.44 89 ASN A N 1
ATOM 752 C CA . ASN A 1 89 ? 3.570 6.564 6.364 1.00 91.44 89 ASN A CA 1
ATOM 753 C C . ASN A 1 89 ? 2.308 6.713 5.507 1.00 91.44 89 ASN A C 1
ATOM 755 O O . ASN A 1 89 ? 1.203 6.755 6.029 1.00 91.44 89 ASN A O 1
ATOM 759 N N . THR A 1 90 ? 2.468 6.703 4.185 1.00 94.62 90 THR A N 1
ATOM 760 C CA . THR A 1 90 ? 1.346 6.757 3.241 1.00 94.62 90 THR A CA 1
ATOM 761 C C . THR A 1 90 ? 0.423 5.555 3.389 1.00 94.62 90 THR A C 1
ATOM 763 O O . THR A 1 90 ? -0.792 5.732 3.402 1.00 94.62 90 THR A O 1
ATOM 766 N N . TYR A 1 91 ? 0.976 4.349 3.563 1.00 95.06 91 TYR A N 1
ATOM 767 C CA . TYR A 1 91 ? 0.185 3.163 3.880 1.00 95.06 91 TYR A CA 1
ATOM 768 C C . TYR A 1 91 ? -0.600 3.346 5.182 1.00 95.06 91 TYR A C 1
ATOM 770 O O . TYR A 1 91 ? -1.813 3.167 5.175 1.00 95.06 91 TYR A O 1
ATOM 778 N N . ALA A 1 92 ? 0.037 3.794 6.267 1.00 92.88 92 ALA A N 1
ATOM 779 C CA . ALA A 1 92 ? -0.665 4.058 7.525 1.00 92.88 92 ALA A CA 1
ATOM 780 C C . ALA A 1 92 ? -1.805 5.086 7.350 1.00 92.88 92 ALA A C 1
ATOM 782 O O . ALA A 1 92 ? -2.925 4.850 7.794 1.00 92.88 92 ALA A O 1
ATOM 783 N N . SER A 1 93 ? -1.568 6.177 6.616 1.00 92.81 93 SER A N 1
ATOM 784 C CA . SER A 1 93 ? -2.576 7.204 6.294 1.00 92.81 93 SER A CA 1
ATOM 785 C C . SER A 1 93 ? -3.594 6.792 5.219 1.00 92.81 93 SER A C 1
ATOM 787 O O . SER A 1 93 ? -4.481 7.578 4.866 1.00 92.81 93 SER A O 1
ATOM 789 N N . SER A 1 94 ? -3.448 5.609 4.622 1.00 95.81 94 SER A N 1
ATOM 790 C CA . SER A 1 94 ? -4.411 5.056 3.665 1.00 95.81 94 SER A CA 1
ATOM 791 C C . SER A 1 94 ? -5.509 4.240 4.340 1.00 95.81 94 SER A C 1
ATOM 793 O O . SER A 1 94 ? -6.529 3.977 3.711 1.00 95.81 94 SER A O 1
ATOM 795 N N . LEU A 1 95 ? -5.293 3.833 5.591 1.00 95.19 95 LEU A N 1
ATOM 796 C CA . LEU A 1 95 ? -6.215 3.015 6.369 1.00 95.19 95 LEU A CA 1
ATOM 797 C C . LEU A 1 95 ? -7.416 3.842 6.866 1.00 95.19 95 LEU A C 1
ATOM 799 O O . LEU A 1 95 ? -7.333 5.076 6.888 1.00 95.19 95 LEU A O 1
ATOM 803 N N . PRO A 1 96 ? -8.513 3.187 7.293 1.00 91.81 96 PRO A N 1
ATOM 804 C CA . PRO A 1 96 ? -9.672 3.863 7.872 1.00 91.81 96 PRO A CA 1
ATOM 805 C C . PRO A 1 96 ? -9.293 4.802 9.022 1.00 91.81 96 PRO A C 1
ATOM 807 O O . PRO A 1 96 ? -8.391 4.503 9.810 1.00 91.81 96 PRO A O 1
ATOM 810 N N . GLN A 1 97 ? -9.973 5.946 9.113 1.00 88.75 97 GLN A N 1
ATOM 811 C CA . GLN A 1 97 ? -9.631 7.021 10.050 1.00 88.75 97 GLN A CA 1
ATOM 812 C C . GLN A 1 97 ? -9.735 6.578 11.515 1.00 88.75 97 GLN A C 1
ATOM 814 O O . GLN A 1 97 ? -9.009 7.096 12.355 1.00 88.75 97 GLN A O 1
ATOM 819 N N . GLU A 1 98 ? -10.580 5.594 11.804 1.00 84.25 98 GLU A N 1
ATOM 820 C CA . GLU A 1 98 ? -10.764 4.983 13.119 1.00 84.25 98 GLU A CA 1
ATOM 821 C C . GLU A 1 98 ? -9.516 4.214 13.573 1.00 84.25 98 GLU A C 1
ATOM 823 O O . GLU A 1 98 ? -9.212 4.176 14.760 1.00 84.25 98 GLU A O 1
ATOM 828 N N . LEU A 1 99 ? -8.761 3.633 12.633 1.00 86.88 99 LEU A N 1
ATOM 829 C CA . LEU A 1 99 ? -7.557 2.849 12.926 1.00 86.88 99 LEU A CA 1
ATOM 830 C C . LEU A 1 99 ? -6.291 3.708 12.956 1.00 86.88 99 LEU A C 1
ATOM 832 O O . LEU A 1 99 ? -5.340 3.376 13.658 1.00 86.88 99 LEU A O 1
ATOM 836 N N . GLN A 1 100 ? -6.255 4.820 12.218 1.00 87.69 100 GLN A N 1
ATOM 837 C CA . GLN A 1 100 ? -5.070 5.680 12.148 1.00 87.69 100 GLN A CA 1
ATOM 838 C C . GLN A 1 100 ? -4.547 6.134 13.526 1.00 87.69 100 GLN A C 1
ATOM 840 O O . GLN A 1 100 ? -3.364 5.901 13.787 1.00 87.69 100 GLN A O 1
ATOM 845 N N . PRO A 1 101 ? -5.339 6.762 14.420 1.00 85.31 101 PRO A N 1
ATOM 846 C CA . PRO A 1 101 ? -4.831 7.220 15.713 1.00 85.31 101 PRO A CA 1
ATOM 847 C C . PRO A 1 101 ? -4.414 6.051 16.609 1.00 85.31 101 PRO A C 1
ATOM 849 O O . PRO A 1 101 ? -3.404 6.151 17.303 1.00 85.31 101 PRO A O 1
ATOM 852 N N . GLU A 1 102 ? -5.126 4.926 16.533 1.00 81.00 102 GLU A N 1
ATOM 853 C CA . GLU A 1 102 ? -4.832 3.725 17.315 1.00 81.00 102 GLU A CA 1
ATOM 854 C C . GLU A 1 102 ? -3.494 3.099 16.931 1.00 81.00 102 GLU A C 1
ATOM 856 O O . GLU A 1 102 ? -2.667 2.795 17.795 1.00 81.00 102 GLU A O 1
ATOM 861 N N . ILE A 1 103 ? -3.207 3.033 15.630 1.00 82.50 103 ILE A N 1
ATOM 862 C CA . ILE A 1 103 ? -1.909 2.593 15.115 1.00 82.50 103 ILE A CA 1
ATOM 863 C C . ILE A 1 103 ? -0.795 3.515 15.630 1.00 82.50 103 ILE A C 1
ATOM 865 O O . ILE A 1 103 ? 0.208 3.028 16.152 1.00 82.50 103 ILE A O 1
ATOM 869 N N . HIS A 1 104 ? -0.964 4.841 15.551 1.00 82.88 104 HIS A N 1
ATOM 870 C CA . HIS A 1 104 ? 0.035 5.796 16.057 1.00 82.88 104 HIS A CA 1
ATOM 871 C C . HIS A 1 104 ? 0.237 5.685 17.575 1.00 82.88 104 HIS A C 1
ATOM 873 O O . HIS A 1 104 ? 1.373 5.753 18.051 1.00 82.88 104 HIS A O 1
ATOM 879 N N . ARG A 1 105 ? -0.841 5.467 18.336 1.00 82.31 105 ARG A N 1
ATOM 880 C CA . ARG A 1 105 ? -0.793 5.279 19.789 1.00 82.31 105 ARG A CA 1
ATOM 881 C C . ARG A 1 105 ? -0.020 4.017 20.157 1.00 82.31 105 ARG A C 1
ATOM 883 O O . ARG A 1 105 ? 0.904 4.083 20.962 1.00 82.31 105 ARG A O 1
ATOM 890 N N . MET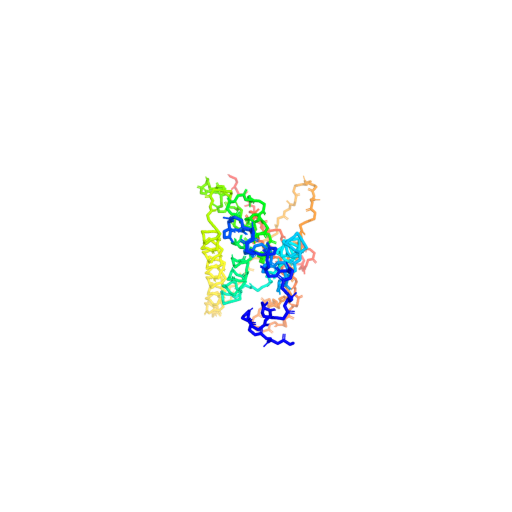 A 1 106 ? -0.334 2.891 19.522 1.00 73.56 106 MET A N 1
ATOM 891 C CA . MET A 1 106 ? 0.345 1.614 19.757 1.00 73.56 106 MET A CA 1
ATOM 892 C C . MET A 1 106 ? 1.832 1.684 19.374 1.00 73.56 106 MET A C 1
ATOM 894 O O . MET A 1 106 ? 2.680 1.123 20.076 1.00 73.56 106 MET A O 1
ATOM 898 N N . LEU A 1 107 ? 2.186 2.444 18.331 1.00 76.00 107 LEU A N 1
ATOM 899 C CA . LEU A 1 107 ? 3.583 2.668 17.941 1.00 76.00 107 LEU A CA 1
ATOM 900 C C . LEU A 1 107 ? 4.343 3.437 19.024 1.00 76.00 107 LEU A C 1
ATOM 902 O O . LEU A 1 107 ? 5.461 3.052 19.379 1.00 76.00 107 LEU A O 1
ATOM 906 N N . ALA A 1 108 ? 3.711 4.464 19.600 1.00 77.94 108 ALA A N 1
ATOM 907 C CA . ALA A 1 108 ? 4.266 5.229 20.711 1.00 77.94 108 ALA A CA 1
ATOM 908 C C . ALA A 1 108 ? 4.443 4.367 21.973 1.00 77.94 108 ALA A C 1
ATOM 910 O O . ALA A 1 108 ? 5.503 4.408 22.596 1.00 77.94 108 ALA A O 1
ATOM 911 N N . THR A 1 109 ? 3.455 3.534 22.319 1.00 76.44 109 THR A N 1
ATOM 912 C CA . THR A 1 109 ? 3.531 2.623 23.476 1.00 76.44 109 THR A CA 1
ATOM 913 C C . THR A 1 109 ? 4.616 1.559 23.308 1.00 76.44 109 THR A C 1
ATOM 915 O O . THR A 1 109 ? 5.316 1.235 24.264 1.00 76.44 109 THR A O 1
ATOM 918 N N . THR A 1 110 ? 4.797 1.038 22.094 1.00 73.88 110 THR A N 1
ATOM 919 C CA . THR A 1 110 ? 5.771 -0.031 21.803 1.00 73.88 110 THR A CA 1
ATOM 920 C C . THR A 1 110 ? 7.177 0.513 21.497 1.00 73.88 110 THR A C 1
ATOM 922 O O . THR A 1 110 ? 8.084 -0.270 21.221 1.00 73.88 110 THR A O 1
ATOM 925 N N . GLN A 1 111 ? 7.378 1.840 21.514 1.00 72.38 111 GLN A N 1
ATOM 926 C CA . GLN A 1 111 ? 8.608 2.517 21.063 1.00 72.38 111 GLN A CA 1
ATOM 927 C C . GLN A 1 111 ? 9.080 2.056 19.670 1.00 72.38 111 GLN A C 1
ATOM 929 O O . GLN A 1 111 ? 10.279 1.959 19.397 1.00 72.38 111 GLN A O 1
ATOM 934 N N . ARG A 1 112 ? 8.140 1.743 18.773 1.00 77.56 112 ARG A N 1
ATOM 935 C CA . ARG A 1 112 ? 8.447 1.332 17.398 1.00 77.56 112 ARG A CA 1
ATOM 936 C C . ARG A 1 112 ? 8.233 2.504 16.456 1.00 77.56 112 ARG A C 1
ATOM 938 O O . ARG A 1 112 ? 7.189 3.145 16.476 1.00 77.56 112 ARG A O 1
ATOM 945 N N . ASP A 1 113 ? 9.219 2.753 15.603 1.00 80.94 113 ASP A N 1
ATOM 946 C CA . ASP A 1 113 ? 9.108 3.733 14.525 1.00 80.94 113 ASP A CA 1
ATOM 947 C C . ASP A 1 113 ? 8.549 3.041 13.268 1.00 80.94 113 ASP A C 1
ATOM 949 O O . ASP A 1 113 ? 9.068 2.010 12.836 1.00 80.94 113 ASP A O 1
ATOM 953 N N . ILE A 1 114 ? 7.525 3.622 12.632 1.00 81.88 114 ILE A N 1
ATOM 954 C CA . ILE A 1 114 ? 7.011 3.175 11.321 1.00 81.88 114 ILE A CA 1
ATOM 955 C C . ILE A 1 114 ? 8.143 2.986 10.308 1.00 81.88 114 ILE A C 1
ATOM 957 O O . ILE A 1 114 ? 8.105 2.069 9.484 1.00 81.88 114 ILE A O 1
ATOM 961 N N . LYS A 1 115 ? 9.177 3.830 10.366 1.00 81.25 115 LYS A N 1
ATOM 962 C CA . LYS A 1 115 ? 10.319 3.777 9.451 1.00 81.25 115 LYS A CA 1
ATOM 963 C C . LYS A 1 115 ? 11.096 2.469 9.574 1.00 81.25 115 LYS A C 1
ATOM 965 O O . LYS A 1 115 ? 11.598 1.987 8.556 1.00 81.25 115 LYS A O 1
ATOM 970 N N . THR A 1 116 ? 11.171 1.877 10.765 1.00 84.62 116 THR A N 1
ATOM 971 C CA . THR A 1 116 ? 11.931 0.642 11.022 1.00 84.62 116 THR A CA 1
ATOM 972 C C . THR A 1 116 ? 11.105 -0.624 10.801 1.00 84.62 116 THR A C 1
ATOM 974 O O . THR A 1 116 ? 11.674 -1.701 10.642 1.00 84.62 116 THR A O 1
ATOM 977 N N . MET A 1 117 ? 9.780 -0.504 10.703 1.00 87.62 117 MET A N 1
ATOM 978 C CA . MET A 1 117 ? 8.875 -1.631 10.476 1.00 87.62 117 MET A CA 1
ATOM 979 C C . MET A 1 117 ? 8.755 -2.008 8.996 1.00 87.62 117 MET A C 1
ATOM 981 O O . MET A 1 117 ? 8.907 -1.175 8.100 1.00 87.62 117 MET A O 1
ATOM 985 N N . SER A 1 118 ? 8.459 -3.273 8.711 1.00 90.50 118 SER A N 1
ATOM 986 C CA . SER A 1 118 ? 8.025 -3.713 7.384 1.00 90.50 118 SER A CA 1
ATOM 987 C C . SER A 1 118 ? 6.550 -3.369 7.155 1.00 90.50 118 SER A C 1
ATOM 989 O O . SER A 1 118 ? 5.778 -3.224 8.101 1.00 90.50 118 SER A O 1
ATOM 991 N N . LEU A 1 119 ? 6.129 -3.289 5.889 1.00 91.81 119 LEU A N 1
ATOM 992 C CA . LEU A 1 119 ? 4.726 -3.029 5.550 1.00 91.81 119 LEU A CA 1
ATOM 993 C C . LEU A 1 119 ? 3.783 -4.092 6.144 1.00 91.81 119 LEU A C 1
ATOM 995 O O . LEU A 1 119 ? 2.706 -3.765 6.629 1.00 91.81 119 LEU A O 1
ATOM 999 N N . GLY A 1 120 ? 4.217 -5.358 6.163 1.00 92.62 120 GLY A N 1
ATOM 1000 C CA . GLY A 1 120 ? 3.466 -6.453 6.781 1.00 92.62 120 GLY A CA 1
ATOM 1001 C C . GLY A 1 120 ? 3.354 -6.330 8.301 1.00 92.62 120 GLY A C 1
ATOM 1002 O O . GLY A 1 120 ? 2.317 -6.661 8.857 1.00 92.62 120 GLY A O 1
ATOM 1003 N N . GLN A 1 121 ? 4.369 -5.789 8.981 1.00 91.94 121 GLN A N 1
ATOM 1004 C CA . GLN A 1 121 ? 4.271 -5.514 10.418 1.00 91.94 121 GLN A CA 1
ATOM 1005 C C . GLN A 1 121 ? 3.282 -4.380 10.717 1.00 91.94 121 GLN A C 1
ATOM 1007 O O . GLN A 1 121 ? 2.557 -4.458 11.703 1.00 91.94 121 GLN A O 1
ATOM 1012 N N . ILE A 1 122 ? 3.226 -3.344 9.869 1.00 91.88 122 ILE A N 1
ATOM 1013 C CA . ILE A 1 122 ? 2.222 -2.272 9.997 1.00 91.88 122 ILE A CA 1
ATOM 1014 C C . ILE A 1 122 ? 0.813 -2.843 9.762 1.00 91.88 122 ILE A C 1
ATOM 1016 O O . ILE A 1 122 ? -0.123 -2.497 10.480 1.00 91.88 122 ILE A O 1
ATOM 1020 N N . HIS A 1 123 ? 0.660 -3.764 8.804 1.00 94.75 123 HIS A N 1
ATOM 1021 C CA . HIS A 1 123 ? -0.606 -4.471 8.579 1.00 94.75 123 HIS A CA 1
ATOM 1022 C C . HIS A 1 123 ? -1.015 -5.345 9.766 1.00 94.75 123 HIS A C 1
ATOM 1024 O O . HIS A 1 123 ? -2.146 -5.254 10.221 1.00 94.75 123 HIS A O 1
ATOM 1030 N N . GLN A 1 124 ? -0.092 -6.125 10.326 1.00 93.19 124 GLN A N 1
ATOM 1031 C CA . GLN A 1 124 ? -0.356 -6.965 11.497 1.00 93.19 124 GLN A CA 1
ATOM 1032 C C . GLN A 1 124 ? -0.907 -6.141 12.669 1.00 93.19 124 GLN A C 1
ATOM 1034 O O . GLN A 1 124 ? -1.941 -6.469 13.240 1.00 93.19 124 GLN A O 1
ATOM 1039 N N . VAL A 1 125 ? -0.261 -5.011 12.950 1.00 90.62 125 VAL A N 1
ATOM 1040 C CA . VAL A 1 125 ? -0.724 -4.028 13.934 1.00 90.62 125 VAL A CA 1
ATOM 1041 C C . VAL A 1 125 ? -2.128 -3.513 13.619 1.00 90.62 125 VAL A C 1
ATOM 1043 O O . VAL A 1 125 ? -2.947 -3.356 14.515 1.00 90.62 125 VAL A O 1
ATOM 1046 N N . THR A 1 126 ? -2.408 -3.236 12.345 1.00 91.69 126 THR A N 1
ATOM 1047 C CA . THR A 1 126 ? -3.722 -2.746 11.908 1.00 91.69 126 THR A CA 1
ATOM 1048 C C . THR A 1 126 ? -4.819 -3.752 12.251 1.00 91.69 126 THR A C 1
ATOM 1050 O O . THR A 1 126 ? -5.883 -3.363 12.727 1.00 91.69 126 THR A O 1
ATOM 1053 N N . ILE A 1 127 ? -4.555 -5.043 12.036 1.00 92.25 127 ILE A N 1
ATOM 1054 C CA . ILE A 1 127 ? -5.497 -6.114 12.370 1.00 92.25 127 ILE A CA 1
ATOM 1055 C C . ILE A 1 127 ? -5.660 -6.253 13.886 1.00 92.25 127 ILE A C 1
ATOM 1057 O O . ILE A 1 127 ? -6.788 -6.345 14.358 1.00 92.25 127 ILE A O 1
ATOM 1061 N N . GLU A 1 128 ? -4.573 -6.186 14.654 1.00 90.12 128 GLU A N 1
ATOM 1062 C CA . GLU A 1 128 ? -4.629 -6.233 16.122 1.00 90.12 128 GLU A CA 1
ATOM 1063 C C . GLU A 1 128 ? -5.448 -5.072 16.712 1.00 90.12 128 GLU A C 1
ATOM 1065 O O . GLU A 1 128 ? -6.250 -5.279 17.623 1.00 90.12 128 GLU A O 1
ATOM 1070 N N . GLU A 1 129 ? -5.294 -3.853 16.189 1.00 86.69 129 GLU A N 1
ATOM 1071 C CA . GLU A 1 129 ? -6.103 -2.706 16.623 1.00 86.69 129 GLU A CA 1
ATOM 1072 C C . GLU A 1 129 ? -7.573 -2.847 16.214 1.00 86.69 129 GLU A C 1
ATOM 1074 O O . GLU A 1 129 ? -8.468 -2.523 16.997 1.00 86.69 129 GLU A O 1
ATOM 1079 N N . LEU A 1 130 ? -7.852 -3.406 15.034 1.00 87.25 130 LEU A N 1
ATOM 1080 C CA . LEU A 1 130 ? -9.224 -3.708 14.631 1.00 87.25 130 LEU A CA 1
ATOM 1081 C C . LEU A 1 130 ? -9.879 -4.732 15.569 1.00 87.25 130 LEU A C 1
ATOM 1083 O O . LEU A 1 130 ? -11.013 -4.531 15.999 1.00 87.25 130 LEU A O 1
ATOM 1087 N N . GLU A 1 131 ? -9.177 -5.811 15.911 1.00 86.88 131 GLU A N 1
ATOM 1088 C CA . GLU A 1 131 ? -9.677 -6.831 16.838 1.00 86.88 131 GLU A CA 1
ATOM 1089 C C . GLU A 1 131 ? -9.974 -6.238 18.217 1.00 86.88 131 GLU A C 1
ATOM 1091 O O . GLU A 1 131 ? -11.023 -6.532 18.796 1.00 86.88 131 GLU A O 1
ATOM 1096 N N . LYS A 1 132 ? -9.114 -5.344 18.718 1.00 85.25 132 LYS A N 1
ATOM 1097 C CA . LYS A 1 132 ? -9.363 -4.611 19.967 1.00 85.25 132 LYS A CA 1
ATOM 1098 C C . LYS A 1 132 ? -10.632 -3.771 19.879 1.00 85.25 132 LYS A C 1
ATOM 1100 O O . LYS A 1 132 ? -11.479 -3.892 20.765 1.00 85.25 132 LYS A O 1
ATOM 1105 N N . LEU A 1 133 ? -10.814 -2.991 18.813 1.00 80.19 133 LEU A N 1
ATOM 1106 C CA . LEU A 1 133 ? -12.029 -2.193 18.606 1.00 80.19 133 LEU A CA 1
ATOM 1107 C C . LEU A 1 133 ? -13.288 -3.069 18.537 1.00 80.19 133 LEU A C 1
ATOM 1109 O O . LEU A 1 133 ? -14.296 -2.760 19.175 1.00 80.19 133 LEU A O 1
ATOM 1113 N N . CYS A 1 134 ? -13.231 -4.194 17.824 1.00 76.75 134 CYS A N 1
ATOM 1114 C CA . CYS A 1 134 ? -14.339 -5.145 17.762 1.00 76.75 134 CYS A CA 1
ATOM 1115 C C . CYS A 1 134 ? -14.631 -5.782 19.127 1.00 76.75 134 CYS A C 1
ATOM 1117 O O . CYS A 1 134 ? -15.796 -5.906 19.504 1.00 76.75 134 CYS A O 1
ATOM 1119 N N . SER A 1 135 ? -13.596 -6.154 19.884 1.00 75.50 135 SER A N 1
ATOM 1120 C CA . SER A 1 135 ? -13.752 -6.735 21.221 1.00 75.50 135 SER A CA 1
ATOM 1121 C C . SER A 1 135 ? -14.381 -5.746 22.201 1.00 75.50 135 SER A C 1
ATOM 1123 O O . SER A 1 135 ? -15.284 -6.118 22.948 1.00 75.50 135 SER A O 1
ATOM 1125 N N . PHE A 1 136 ? -13.981 -4.473 22.135 1.00 71.12 136 PHE A N 1
ATOM 1126 C CA . PHE A 1 136 ? -14.551 -3.404 22.946 1.00 71.12 136 PHE A CA 1
ATOM 1127 C C . PHE A 1 136 ? -16.034 -3.205 22.625 1.00 71.12 136 PHE A C 1
ATOM 1129 O O . PHE A 1 136 ? -16.870 -3.170 23.527 1.00 71.12 136 PHE A O 1
ATOM 1136 N N . HIS A 1 137 ? -16.381 -3.164 21.337 1.00 69.50 137 HIS A N 1
ATOM 1137 C CA . HIS A 1 137 ? -17.772 -3.068 20.905 1.00 69.50 137 HIS A CA 1
ATOM 1138 C C . HIS A 1 137 ? -18.605 -4.275 21.364 1.00 69.50 137 HIS A C 1
ATOM 1140 O O . HIS A 1 137 ? -19.746 -4.115 21.796 1.00 69.50 137 HIS A O 1
ATOM 1146 N N . HIS A 1 138 ? -18.043 -5.485 21.307 1.00 67.00 138 HIS A N 1
ATOM 1147 C CA . HIS A 1 138 ? -18.724 -6.689 21.772 1.00 67.00 138 HIS A CA 1
ATOM 1148 C C . HIS A 1 138 ? -18.985 -6.650 23.282 1.00 67.00 138 HIS A C 1
ATOM 1150 O O . HIS A 1 138 ? -20.138 -6.774 23.689 1.00 67.00 138 HIS A O 1
ATOM 1156 N N . GLN A 1 139 ? -17.965 -6.364 24.094 1.00 63.97 139 GLN A N 1
ATOM 1157 C CA . GLN A 1 139 ? -18.109 -6.233 25.549 1.00 63.97 139 GLN A CA 1
ATOM 1158 C C . GLN A 1 139 ? -19.130 -5.159 25.922 1.00 63.97 139 GLN A C 1
ATOM 1160 O O . GLN A 1 139 ? -19.961 -5.364 26.807 1.00 63.97 139 GLN A O 1
ATOM 1165 N N . PHE A 1 140 ? -19.125 -4.027 25.217 1.00 60.84 140 PHE A N 1
ATOM 1166 C CA . PHE A 1 140 ? -20.111 -2.975 25.434 1.00 60.84 140 PHE A CA 1
ATOM 1167 C C . PHE A 1 140 ? -21.529 -3.444 25.088 1.00 60.84 140 PHE A C 1
ATOM 1169 O O . PHE A 1 140 ? -22.460 -3.225 25.864 1.00 60.84 140 PHE A O 1
ATOM 1176 N N . SER A 1 141 ? -21.693 -4.142 23.960 1.00 59.62 141 SER A N 1
ATOM 1177 C CA . SER A 1 141 ? -22.987 -4.693 23.549 1.00 59.62 141 SER A CA 1
ATOM 1178 C C . SER A 1 141 ? -23.526 -5.720 24.546 1.00 59.62 141 SER A C 1
ATOM 1180 O O . SER A 1 141 ? -24.704 -5.670 24.891 1.00 59.62 141 SER A O 1
ATOM 1182 N N . GLU A 1 142 ? -22.671 -6.597 25.074 1.00 60.88 142 GLU A N 1
ATOM 1183 C CA . GLU A 1 142 ? -23.042 -7.571 26.100 1.00 60.88 142 GLU A CA 1
ATOM 1184 C C . GLU A 1 142 ? -23.403 -6.888 27.415 1.00 60.88 142 GLU A C 1
ATOM 1186 O O . GLU A 1 142 ? -24.430 -7.211 28.003 1.00 60.88 142 GLU A O 1
ATOM 1191 N N . THR A 1 143 ? -22.628 -5.888 27.842 1.00 59.47 143 THR A N 1
ATOM 1192 C CA . THR A 1 143 ? -22.930 -5.124 29.060 1.00 59.47 143 THR A CA 1
ATOM 1193 C C . THR A 1 143 ? -24.285 -4.417 28.936 1.00 59.47 143 THR A C 1
ATOM 1195 O O . THR A 1 143 ? -25.099 -4.490 29.853 1.00 59.47 143 THR A O 1
ATOM 1198 N N . LEU A 1 144 ? -24.585 -3.793 27.788 1.00 59.00 144 LEU A N 1
ATOM 1199 C CA . LEU A 1 144 ? -25.901 -3.195 27.516 1.00 59.00 144 LEU A CA 1
ATOM 1200 C C . LEU A 1 144 ? -27.033 -4.230 27.521 1.00 59.00 144 LEU A C 1
ATOM 1202 O O . LEU A 1 144 ? -28.117 -3.953 28.031 1.00 59.00 144 LEU A O 1
ATOM 1206 N N . LEU A 1 145 ? -26.809 -5.416 26.954 1.00 60.84 145 LEU A N 1
ATOM 1207 C CA . LEU A 1 145 ? -27.802 -6.491 26.948 1.00 60.84 145 LEU A CA 1
ATOM 1208 C C . LEU A 1 145 ? -28.054 -7.045 28.357 1.00 60.84 145 LEU A C 1
ATOM 1210 O O . LEU A 1 145 ? -29.214 -7.240 28.719 1.00 60.84 145 LEU A O 1
ATOM 1214 N N . LEU A 1 146 ? -27.007 -7.230 29.164 1.00 56.41 146 LEU A N 1
ATOM 1215 C CA . LEU A 1 146 ? -27.117 -7.677 30.555 1.00 56.41 146 LEU A CA 1
ATOM 1216 C C . LEU A 1 146 ? -27.869 -6.653 31.411 1.00 56.41 146 LEU A C 1
ATOM 1218 O O . LEU A 1 146 ? -28.828 -7.021 32.092 1.00 56.41 146 LEU A O 1
ATOM 1222 N N . MET A 1 147 ? -27.538 -5.365 31.268 1.00 51.84 147 MET A N 1
ATOM 1223 C CA . MET A 1 147 ? -28.264 -4.264 31.914 1.00 51.84 147 MET A CA 1
ATOM 1224 C C . MET A 1 147 ? -29.750 -4.205 31.509 1.00 51.84 147 MET A C 1
ATOM 1226 O O . MET A 1 147 ? -30.587 -3.783 32.302 1.00 51.84 147 MET A O 1
ATOM 1230 N N . ASN A 1 148 ? -30.109 -4.669 30.306 1.00 49.44 148 ASN A N 1
ATOM 1231 C CA . ASN A 1 148 ? -31.507 -4.781 29.874 1.00 49.44 148 ASN A CA 1
ATOM 1232 C C . ASN A 1 148 ? -32.212 -6.044 30.405 1.00 49.44 148 ASN A C 1
ATOM 1234 O O . ASN A 1 148 ? -33.440 -6.049 30.511 1.00 49.44 148 ASN A O 1
ATOM 1238 N N . SER A 1 149 ? -31.469 -7.107 30.732 1.00 46.88 149 SER A N 1
ATOM 1239 C CA . SER A 1 149 ? -32.016 -8.389 31.204 1.00 46.88 149 SER A CA 1
ATOM 1240 C C . SER A 1 149 ? -32.188 -8.492 32.724 1.00 46.88 149 SER A C 1
ATOM 1242 O O . SER A 1 149 ? -33.042 -9.250 33.171 1.00 46.88 149 SER A O 1
ATOM 1244 N N . GLU A 1 150 ? -31.462 -7.697 33.516 1.00 46.72 150 GLU A N 1
ATOM 1245 C CA . GLU A 1 150 ? -31.591 -7.665 34.987 1.00 46.72 150 GLU A CA 1
ATOM 1246 C C . GLU A 1 150 ? -32.688 -6.706 35.499 1.00 46.72 150 GLU A C 1
ATOM 1248 O O . GLU A 1 150 ? -32.825 -6.488 36.700 1.00 46.72 150 GLU A O 1
ATOM 1253 N N . SER A 1 151 ? -33.522 -6.152 34.612 1.00 46.03 151 SER A N 1
ATOM 1254 C CA . SER A 1 151 ? -34.603 -5.227 34.985 1.00 46.03 151 SER A CA 1
ATOM 1255 C C . SER A 1 151 ? -35.984 -5.901 35.034 1.00 46.03 151 SER A C 1
ATOM 1257 O O . SER A 1 151 ? -36.874 -5.610 34.232 1.00 46.03 151 SER A O 1
ATOM 1259 N N . GLU A 1 152 ? -36.183 -6.801 36.003 1.00 43.47 152 GLU A N 1
ATOM 1260 C CA . GLU A 1 152 ? -37.530 -7.067 36.550 1.00 43.47 152 GLU A CA 1
ATOM 1261 C C . GLU A 1 152 ? -37.864 -6.168 37.750 1.00 43.47 152 GLU A C 1
ATOM 1263 O O . GLU A 1 152 ? -39.040 -5.906 37.994 1.00 43.47 152 GLU A O 1
ATOM 1268 N N . ASP A 1 153 ? -36.861 -5.565 38.394 1.00 40.28 153 ASP A N 1
ATOM 1269 C CA . ASP A 1 153 ? -37.059 -4.492 39.365 1.00 40.28 153 ASP A CA 1
ATOM 1270 C C . ASP A 1 153 ? -36.596 -3.161 38.763 1.00 40.28 153 ASP A C 1
ATOM 1272 O O . ASP A 1 153 ? -35.513 -3.056 38.189 1.00 40.28 153 ASP A O 1
ATOM 1276 N N . GLY A 1 154 ? -37.458 -2.144 38.830 1.00 43.78 154 GLY A N 1
ATOM 1277 C CA . GLY A 1 154 ? -37.292 -0.840 38.182 1.00 43.78 154 GLY A CA 1
ATOM 1278 C C . GLY A 1 154 ? -36.106 -0.018 38.695 1.00 43.78 154 GLY A C 1
ATOM 1279 O O . GLY A 1 154 ? -36.295 0.980 39.391 1.00 43.78 154 GLY A O 1
ATOM 1280 N N . ILE A 1 155 ? -34.887 -0.397 38.320 1.00 34.56 155 ILE A N 1
ATOM 1281 C CA . ILE A 1 155 ? -33.672 0.360 38.608 1.00 34.56 155 ILE A CA 1
ATOM 1282 C C . ILE A 1 155 ? -33.613 1.553 37.647 1.00 34.56 155 ILE A C 1
ATOM 1284 O O . ILE A 1 155 ? -33.328 1.426 36.457 1.00 34.56 155 ILE A O 1
ATOM 1288 N N . TYR A 1 156 ? -33.919 2.732 38.187 1.00 39.62 156 TYR A N 1
ATOM 1289 C CA . TYR A 1 156 ? -33.638 4.022 37.562 1.00 39.62 156 TYR A CA 1
ATOM 1290 C C . TYR A 1 156 ? -32.132 4.136 37.284 1.00 39.62 156 TYR A C 1
ATOM 1292 O O . TYR A 1 156 ? -31.328 4.081 38.212 1.00 39.62 156 TYR A O 1
ATOM 1300 N N . LEU A 1 157 ? -31.750 4.332 36.022 1.00 39.31 157 LEU A N 1
ATOM 1301 C CA . LEU A 1 157 ? -30.378 4.680 35.644 1.00 39.31 157 LEU A CA 1
ATOM 1302 C C . LEU A 1 157 ? -30.100 6.142 36.054 1.00 39.31 157 LEU A C 1
ATOM 1304 O O . LEU A 1 157 ? -30.788 7.036 35.553 1.00 39.31 157 LEU A O 1
ATOM 1308 N N . PRO A 1 158 ? -29.130 6.435 36.943 1.00 35.16 158 PRO A N 1
ATOM 1309 C CA . PRO A 1 158 ? -28.811 7.810 37.299 1.00 35.16 158 PRO A CA 1
ATOM 1310 C C . PRO A 1 158 ? -27.993 8.479 36.186 1.00 35.16 158 PRO A C 1
ATOM 1312 O O . PRO A 1 158 ? -26.890 8.049 35.855 1.00 35.16 158 PRO A O 1
ATOM 1315 N N . VAL A 1 159 ? -28.533 9.556 35.614 1.00 34.94 159 VAL A N 1
ATOM 1316 C CA . VAL A 1 159 ? -27.813 10.432 34.682 1.00 34.94 159 VAL A CA 1
ATOM 1317 C C . VAL A 1 159 ? -27.107 11.514 35.498 1.00 34.94 159 VAL A C 1
ATOM 1319 O O . VAL A 1 159 ? -27.749 12.322 36.173 1.00 34.94 159 VAL A O 1
ATOM 1322 N N . TYR A 1 160 ? -25.778 11.527 35.459 1.00 37.03 160 TYR A N 1
ATOM 1323 C CA . TYR A 1 160 ? -24.965 12.484 36.206 1.00 37.03 160 TYR A CA 1
ATOM 1324 C C . TYR A 1 160 ? -24.720 13.759 35.390 1.00 37.03 160 TYR A C 1
ATOM 1326 O O . TYR A 1 160 ? -24.307 13.689 34.235 1.00 37.03 160 TYR A O 1
ATOM 1334 N N . SER A 1 161 ? -24.939 14.926 36.003 1.00 31.42 161 SER A N 1
ATOM 1335 C CA . SER A 1 161 ? -24.549 16.229 35.442 1.00 31.42 161 SER A CA 1
ATOM 1336 C C . SER A 1 161 ? -23.355 16.790 36.211 1.00 31.42 161 SER A C 1
ATOM 1338 O O . SER A 1 161 ? -23.416 16.925 37.433 1.00 31.42 161 SER A O 1
ATOM 1340 N N . PHE A 1 162 ? -22.305 17.200 35.498 1.00 35.00 162 PHE A N 1
ATOM 1341 C CA . PHE A 1 162 ? -21.183 17.961 36.058 1.00 35.00 162 PHE A CA 1
ATOM 1342 C C . PHE A 1 162 ? -21.334 19.458 35.763 1.00 35.00 162 PHE A C 1
ATOM 1344 O O . PHE A 1 162 ? -21.944 19.850 34.769 1.00 35.00 162 PHE A O 1
ATOM 1351 N N . LYS A 1 163 ? -20.790 20.303 36.645 1.00 28.45 163 LYS A N 1
ATOM 1352 C CA . LYS A 1 163 ? -20.757 21.763 36.486 1.00 28.45 163 LYS A CA 1
ATOM 1353 C C . LYS A 1 163 ? -19.364 22.161 35.988 1.00 28.45 163 LYS A C 1
ATOM 1355 O O . LYS A 1 163 ? -18.384 21.887 36.675 1.00 28.45 163 LYS A O 1
ATOM 1360 N N . GLU A 1 164 ? -19.279 22.762 34.802 1.00 36.78 164 GLU A N 1
ATOM 1361 C CA . GLU A 1 164 ? -18.009 23.169 34.183 1.00 36.78 164 GLU A CA 1
ATOM 1362 C C . GLU A 1 164 ? -17.225 24.169 35.052 1.00 36.78 164 GLU A C 1
ATOM 1364 O O . GLU A 1 164 ? -17.764 25.183 35.503 1.00 36.78 164 GLU A O 1
ATOM 1369 N N . ILE A 1 165 ? -15.924 23.914 35.219 1.00 32.06 165 ILE A N 1
ATOM 1370 C CA . ILE A 1 165 ? -14.920 24.943 35.508 1.00 32.06 165 ILE A CA 1
ATOM 1371 C C . ILE A 1 165 ? -14.251 25.237 34.165 1.00 32.06 165 ILE A C 1
ATOM 1373 O O . ILE A 1 165 ? -13.676 24.347 33.545 1.00 32.06 165 ILE A O 1
ATOM 1377 N N . GLY A 1 166 ? -14.420 26.465 33.675 1.00 37.88 166 GLY A N 1
ATOM 1378 C CA . GLY A 1 166 ? -14.108 26.826 32.295 1.00 37.88 166 GLY A CA 1
ATOM 1379 C C . GLY A 1 166 ? -12.636 26.666 31.902 1.00 37.88 166 GLY A C 1
ATOM 1380 O O . GLY A 1 166 ? -11.736 26.980 32.671 1.00 37.88 166 GLY A O 1
ATOM 1381 N N . SER A 1 167 ? -12.376 26.278 30.654 1.00 33.00 167 SER A N 1
ATOM 1382 C CA . SER A 1 167 ? -11.975 27.230 29.603 1.00 33.00 167 SER A CA 1
ATOM 1383 C C . SER A 1 167 ? -11.550 26.522 28.304 1.00 33.00 167 SER A C 1
ATOM 1385 O O . SER A 1 167 ? -10.910 25.477 28.322 1.00 33.00 167 SER A O 1
ATOM 1387 N N . SER A 1 168 ? -11.937 27.162 27.192 1.00 39.34 168 SER A N 1
ATOM 1388 C CA . SER A 1 168 ? -11.528 27.001 25.783 1.00 39.34 168 SER A CA 1
ATOM 1389 C C . SER A 1 168 ? -11.543 25.596 25.153 1.00 39.34 168 SER A C 1
ATOM 1391 O O . SER A 1 168 ? -10.567 24.856 25.228 1.00 39.34 168 SER A O 1
ATOM 1393 N N . LEU A 1 169 ? -12.615 25.297 24.406 1.00 34.06 169 LEU A N 1
ATOM 1394 C CA . LEU A 1 169 ? -12.699 24.161 23.480 1.00 34.06 169 LEU A CA 1
ATOM 1395 C C . LEU A 1 169 ? -11.932 24.425 22.164 1.00 34.06 169 LEU A C 1
ATOM 1397 O O . LEU A 1 169 ? -12.228 25.412 21.486 1.00 34.06 169 LEU A O 1
ATOM 1401 N N . PRO A 1 170 ? -11.077 23.498 21.699 1.00 34.50 170 PRO A N 1
ATOM 1402 C CA . PRO A 1 170 ? -10.993 23.146 20.288 1.00 34.50 170 PRO A CA 1
ATOM 1403 C C . PRO A 1 170 ? -12.157 22.199 19.958 1.00 34.50 170 PRO A C 1
ATOM 1405 O O . PRO A 1 170 ? -12.335 21.189 20.631 1.00 34.50 170 PRO A O 1
ATOM 1408 N N . THR A 1 171 ? -12.963 22.513 18.942 1.00 43.97 171 THR A N 1
ATOM 1409 C CA . THR A 1 171 ? -14.051 21.636 18.468 1.00 43.97 171 THR A CA 1
ATOM 1410 C C . THR A 1 171 ? -13.490 20.268 18.051 1.00 43.97 171 THR A C 1
ATOM 1412 O O . THR A 1 171 ? -12.767 20.213 17.050 1.00 43.97 171 THR A O 1
ATOM 1415 N N . PRO A 1 172 ? -13.801 19.166 18.762 1.00 43.09 172 PRO A N 1
ATOM 1416 C CA . PRO A 1 172 ? -13.439 17.827 18.319 1.00 43.09 172 PRO A CA 1
ATOM 1417 C C . PRO A 1 172 ? -14.352 17.410 17.152 1.00 43.09 172 PRO A C 1
ATOM 1419 O O . PRO A 1 172 ? -15.533 17.777 17.141 1.00 43.09 172 PRO A O 1
ATOM 1422 N N . PRO A 1 173 ? -13.847 16.656 16.159 1.00 43.06 173 PRO A N 1
ATOM 1423 C CA . PRO A 1 173 ? -14.675 16.135 15.081 1.00 43.06 173 PRO A CA 1
ATOM 1424 C C . PRO A 1 173 ? -15.673 15.119 15.643 1.00 43.06 173 PRO A C 1
ATOM 1426 O O . PRO A 1 173 ? -15.315 14.232 16.411 1.00 43.06 173 PRO A O 1
ATOM 1429 N N . LEU A 1 174 ? -16.932 15.296 15.258 1.00 44.44 174 LEU A N 1
ATOM 1430 C CA . LEU A 1 174 ? -18.101 14.569 15.737 1.00 44.44 174 LEU A CA 1
ATOM 1431 C C . LEU A 1 174 ? -18.134 13.110 15.234 1.00 44.44 174 LEU A C 1
ATOM 1433 O O . LEU A 1 174 ? -18.324 12.914 14.032 1.00 44.44 174 LEU A O 1
ATOM 1437 N N . PRO A 1 175 ? -18.103 12.085 16.107 1.00 44.47 175 PRO A N 1
ATOM 1438 C CA . PRO A 1 175 ? -18.683 10.786 15.802 1.00 44.47 175 PRO A CA 1
ATOM 1439 C C . PRO A 1 175 ? -20.144 10.818 16.274 1.00 44.47 175 PRO A C 1
ATOM 1441 O O . PRO A 1 175 ? -20.459 10.439 17.400 1.00 44.47 175 PRO A O 1
ATOM 1444 N N . CYS A 1 176 ? -21.031 11.377 15.445 1.00 50.72 176 CYS A N 1
ATOM 1445 C CA . CYS A 1 176 ? -22.467 11.433 15.724 1.00 50.72 176 CYS A CA 1
ATOM 1446 C C . CYS A 1 176 ? -23.143 10.174 15.200 1.00 50.72 176 CYS A C 1
ATOM 1448 O O . CYS A 1 176 ? -23.323 10.033 13.991 1.00 50.72 176 CYS A O 1
ATOM 1450 N N . VAL A 1 177 ? -23.544 9.285 16.101 1.00 54.44 177 VAL A N 1
ATOM 1451 C CA . VAL A 1 177 ? -24.492 8.221 15.764 1.00 54.44 177 VAL A CA 1
ATOM 1452 C C . VAL A 1 177 ? -25.841 8.602 16.359 1.00 54.44 177 VAL A C 1
ATOM 1454 O O . VAL A 1 177 ? -25.949 8.861 17.561 1.00 54.44 177 VAL A O 1
ATOM 1457 N N . GLU A 1 178 ? -26.862 8.667 15.508 1.00 51.06 178 GLU A N 1
ATOM 1458 C CA . GLU A 1 178 ? -28.252 8.802 15.941 1.00 51.06 178 GLU A CA 1
ATOM 1459 C C . GLU A 1 178 ? -28.676 7.504 16.624 1.00 51.06 178 GLU A C 1
ATOM 1461 O O . GLU A 1 178 ? -28.637 6.418 16.038 1.00 51.06 178 GLU A O 1
ATOM 1466 N N . VAL A 1 179 ? -29.050 7.609 17.895 1.00 60.47 179 VAL A N 1
ATOM 1467 C CA . VAL A 1 179 ? -29.497 6.476 18.699 1.00 60.47 179 VAL A CA 1
ATOM 1468 C C . VAL A 1 179 ? -30.851 6.775 19.314 1.00 60.47 179 VAL A C 1
ATOM 1470 O O . VAL A 1 179 ? -31.195 7.907 19.646 1.00 60.47 179 VAL A O 1
ATOM 1473 N N . HIS A 1 180 ? -31.633 5.722 19.488 1.00 65.75 180 HIS A N 1
ATOM 1474 C CA . HIS A 1 180 ? -32.933 5.809 20.124 1.00 65.75 180 HIS A CA 1
ATOM 1475 C C . HIS A 1 180 ? -32.786 5.416 21.590 1.00 65.75 180 HIS A C 1
ATOM 1477 O O . HIS A 1 180 ? -32.557 4.248 21.902 1.00 65.75 180 HIS A O 1
ATOM 1483 N N . VAL A 1 181 ? -32.915 6.388 22.492 1.00 61.34 181 VAL A N 1
ATOM 1484 C CA . VAL A 1 181 ? -32.878 6.154 23.938 1.00 61.34 181 VAL A CA 1
ATOM 1485 C C . VAL A 1 181 ? -34.300 6.075 24.474 1.00 61.34 181 VAL A C 1
ATOM 1487 O O . VAL A 1 181 ? -35.154 6.923 24.213 1.00 61.34 181 VAL A O 1
ATOM 1490 N N . LEU A 1 182 ? -34.553 5.025 25.243 1.00 56.03 182 LEU A N 1
ATOM 1491 C CA . LEU A 1 182 ? -35.803 4.798 25.947 1.00 56.03 182 LEU A CA 1
ATOM 1492 C C . LEU A 1 182 ? -35.594 5.156 27.416 1.00 56.03 182 LEU A C 1
ATOM 1494 O O . LEU A 1 182 ? -34.740 4.574 28.074 1.00 56.03 182 LEU A O 1
ATOM 1498 N N . ALA A 1 183 ? -36.378 6.101 27.937 1.00 51.91 183 ALA A N 1
ATOM 1499 C CA . ALA A 1 183 ? -36.331 6.450 29.360 1.00 51.91 183 ALA A CA 1
ATOM 1500 C C . ALA A 1 183 ? -36.866 5.305 30.244 1.00 51.91 183 ALA A C 1
ATOM 1502 O O . ALA A 1 183 ? -36.426 5.125 31.371 1.00 51.91 183 ALA A O 1
ATOM 1503 N N . THR A 1 184 ? -37.815 4.525 29.717 1.00 50.31 184 THR A N 1
ATOM 1504 C CA . THR A 1 184 ? -38.327 3.270 30.289 1.00 50.31 184 THR A CA 1
ATOM 1505 C C . THR A 1 184 ? -38.722 2.298 29.169 1.00 50.31 184 THR A C 1
ATOM 1507 O O . THR A 1 184 ? -38.959 2.718 28.033 1.00 50.31 184 THR A O 1
ATOM 1510 N N . LYS A 1 185 ? -38.872 1.002 29.480 1.00 47.69 185 LYS A N 1
ATOM 1511 C CA . LYS A 1 185 ? -39.220 -0.077 28.525 1.00 47.69 185 LYS A CA 1
ATOM 1512 C C . LYS A 1 185 ? -40.484 0.179 27.686 1.00 47.69 185 LYS A C 1
ATOM 1514 O O . LYS A 1 185 ? -40.601 -0.338 26.582 1.00 47.69 185 LYS A O 1
ATOM 1519 N N . PHE A 1 186 ? -41.414 0.982 28.202 1.00 57.50 186 PHE A N 1
ATOM 1520 C CA . PHE A 1 186 ? -42.675 1.332 27.533 1.00 57.50 186 PHE A CA 1
ATOM 1521 C C . PHE A 1 186 ? -42.741 2.800 27.096 1.00 57.50 186 PHE A C 1
ATOM 1523 O O . PHE A 1 186 ? -43.770 3.259 26.596 1.00 57.50 186 PHE A O 1
ATOM 1530 N N . SER A 1 187 ? -41.665 3.560 27.311 1.00 56.84 187 SER A N 1
ATOM 1531 C CA . SER A 1 187 ? -41.585 4.941 26.848 1.00 56.84 187 SER A CA 1
ATOM 1532 C C . SER A 1 187 ? -41.476 4.989 25.328 1.00 56.84 187 SER A C 1
ATOM 1534 O O . SER A 1 187 ? -41.045 4.039 24.678 1.00 56.84 187 SER A O 1
ATOM 1536 N N . ARG A 1 188 ? -41.885 6.113 24.739 1.00 60.22 188 ARG A N 1
ATOM 1537 C CA . ARG A 1 188 ? -41.622 6.333 23.320 1.00 60.22 188 ARG A CA 1
ATOM 1538 C C . ARG A 1 188 ? -40.114 6.520 23.121 1.00 60.22 188 ARG A C 1
ATOM 1540 O O . ARG A 1 188 ? -39.526 7.282 23.894 1.00 60.22 188 ARG A O 1
ATOM 1547 N N . PRO A 1 189 ? -39.513 5.873 22.106 1.00 58.53 189 PRO A N 1
ATOM 1548 C CA . PRO A 1 189 ? -38.122 6.109 21.747 1.00 58.53 189 PRO A CA 1
ATOM 1549 C C . PRO A 1 189 ? -37.874 7.603 21.549 1.00 58.53 189 PRO A C 1
ATOM 1551 O O . PRO A 1 189 ? -38.610 8.256 20.806 1.00 58.53 189 PRO A O 1
ATOM 1554 N N . LYS A 1 190 ? -36.867 8.145 22.235 1.00 65.25 190 LYS A N 1
ATOM 1555 C CA . LYS A 1 190 ? -36.371 9.499 22.000 1.00 65.25 190 LYS A CA 1
ATOM 1556 C C . LYS A 1 190 ? -35.117 9.401 21.156 1.00 65.25 190 LYS A C 1
ATOM 1558 O O . LYS A 1 190 ? -34.144 8.764 21.551 1.00 65.25 190 LYS A O 1
ATOM 1563 N N . GLU A 1 191 ? -35.171 10.019 19.993 1.00 56.78 191 GLU A N 1
ATOM 1564 C CA . GLU A 1 191 ? -34.023 10.149 19.115 1.00 56.78 191 GLU A CA 1
ATOM 1565 C C . GLU A 1 191 ? -33.041 11.142 19.741 1.00 56.78 191 GLU A C 1
ATOM 1567 O O . GLU A 1 191 ? -33.403 12.276 20.068 1.00 56.78 191 GLU A O 1
ATOM 1572 N N . VAL A 1 192 ? -31.820 10.682 19.999 1.00 58.91 192 VAL A N 1
ATOM 1573 C CA . VAL A 1 192 ? -30.744 11.492 20.566 1.00 58.91 192 VAL A CA 1
ATOM 1574 C C . VAL A 1 192 ? -29.455 11.240 19.797 1.00 58.91 192 VAL A C 1
ATOM 1576 O O . VAL A 1 192 ? -29.242 10.179 19.213 1.00 58.91 192 VAL A O 1
ATOM 1579 N N . ILE A 1 193 ? -28.568 12.226 19.820 1.00 54.88 193 ILE A N 1
ATOM 1580 C CA . ILE A 1 193 ? -27.241 12.114 19.221 1.00 54.88 193 ILE A CA 1
ATOM 1581 C C . ILE A 1 193 ? -26.286 11.641 20.315 1.00 54.88 193 ILE A C 1
ATOM 1583 O O . ILE A 1 193 ? -26.069 12.351 21.301 1.00 54.88 193 ILE A O 1
ATOM 1587 N N . ALA A 1 194 ? -25.734 10.438 20.160 1.00 51.75 194 ALA A N 1
ATOM 1588 C CA . ALA A 1 194 ? -24.710 9.928 21.061 1.00 51.75 194 ALA A CA 1
ATOM 1589 C C . ALA A 1 194 ? -23.327 10.409 20.615 1.00 51.75 194 ALA A C 1
ATOM 1591 O O . ALA A 1 194 ? -22.943 10.239 19.458 1.00 51.75 194 ALA A O 1
ATOM 1592 N N . TYR A 1 195 ? -22.576 10.976 21.558 1.00 52.66 195 TYR A N 1
ATOM 1593 C CA . TYR A 1 195 ? -21.160 11.281 21.390 1.00 52.66 195 TYR A CA 1
ATOM 1594 C C . TYR A 1 195 ? -20.353 10.069 21.851 1.00 52.66 195 TYR A C 1
ATOM 1596 O O . TYR A 1 195 ? -20.390 9.712 23.029 1.00 52.66 195 TYR A O 1
ATOM 1604 N N . MET A 1 196 ? -19.653 9.419 20.924 1.00 47.16 196 MET A N 1
ATOM 1605 C CA . MET A 1 196 ? -18.735 8.328 21.255 1.00 47.16 196 MET A CA 1
ATOM 1606 C C . MET A 1 196 ? -17.366 8.911 21.623 1.00 47.16 196 MET A C 1
ATOM 1608 O O . MET A 1 196 ? -16.711 9.535 20.792 1.00 47.16 196 MET A O 1
ATOM 1612 N N . ASP A 1 197 ? -16.947 8.734 22.874 1.00 44.44 197 ASP A N 1
ATOM 1613 C CA . ASP A 1 197 ? -15.609 9.101 23.345 1.00 44.44 197 ASP A CA 1
ATOM 1614 C C . ASP A 1 197 ? -14.607 7.991 22.979 1.00 44.44 197 ASP A C 1
ATOM 1616 O O . ASP A 1 197 ? -14.792 6.830 23.344 1.00 44.44 197 ASP A O 1
ATOM 1620 N N . THR A 1 198 ? -13.547 8.341 22.245 1.00 49.59 198 THR A N 1
ATOM 1621 C CA . THR A 1 198 ? -12.459 7.431 21.843 1.00 49.59 198 THR A CA 1
ATOM 1622 C C . THR A 1 198 ? -11.330 7.344 22.880 1.00 49.59 198 THR A C 1
ATOM 1624 O O . THR A 1 198 ? -10.236 6.876 22.569 1.00 49.59 198 THR A O 1
ATOM 1627 N N . GLY A 1 199 ? -11.561 7.772 24.123 1.00 45.50 199 GLY A N 1
ATOM 1628 C CA . GLY A 1 199 ? -10.665 7.499 25.247 1.00 45.50 199 GLY A CA 1
ATOM 1629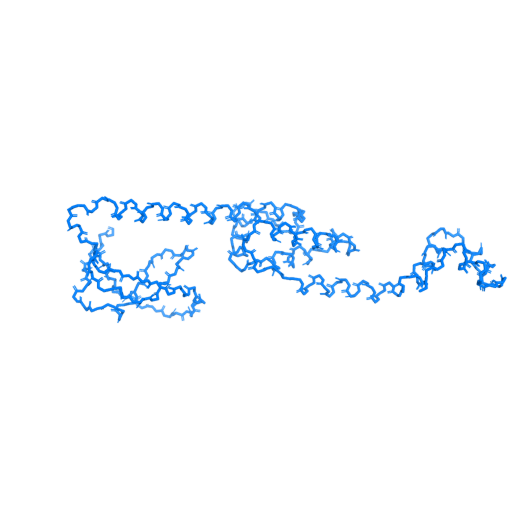 C C . GLY A 1 199 ? -9.883 8.702 25.767 1.00 45.50 199 GLY A C 1
ATOM 1630 O O . GLY A 1 199 ? -8.716 8.550 26.132 1.00 45.50 199 GLY A O 1
ATOM 1631 N N . ALA A 1 200 ? -10.512 9.873 25.871 1.00 41.22 200 ALA A N 1
ATOM 1632 C CA . ALA A 1 200 ? -10.029 10.942 26.743 1.00 41.22 200 ALA A CA 1
ATOM 1633 C C . ALA A 1 200 ? -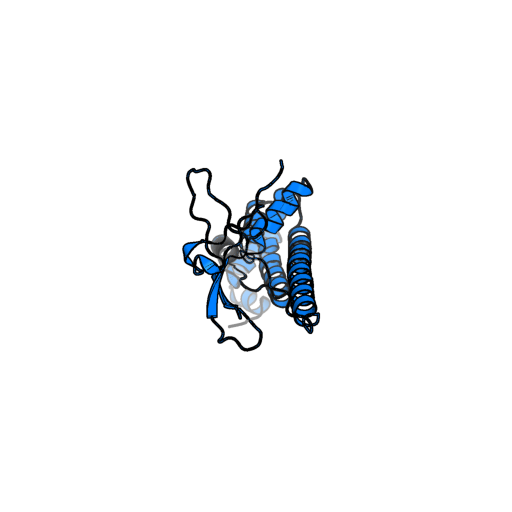11.013 11.104 27.907 1.00 41.22 200 ALA A C 1
ATOM 1635 O O . ALA A 1 200 ? -12.131 11.557 27.726 1.00 41.22 200 ALA A O 1
ATOM 1636 N N . GLN A 1 201 ? -10.571 10.697 29.099 1.00 42.38 201 GLN A N 1
ATOM 1637 C CA . GLN A 1 201 ? -11.340 10.663 30.343 1.00 42.38 201 GLN A CA 1
ATOM 1638 C C . GLN A 1 201 ? -12.364 11.812 30.495 1.00 42.38 201 GLN A C 1
ATOM 1640 O O . GLN A 1 201 ? -11.999 12.984 30.447 1.00 42.38 201 GLN A O 1
ATOM 1645 N N . ILE A 1 202 ? -13.591 11.407 30.863 1.00 43.66 202 ILE A N 1
ATOM 1646 C CA . ILE A 1 202 ? -14.737 12.179 31.390 1.00 43.66 202 ILE A CA 1
ATOM 1647 C C . ILE A 1 202 ? -15.791 12.555 30.325 1.00 43.66 202 ILE A C 1
ATOM 1649 O O . ILE A 1 202 ? -15.690 13.549 29.613 1.00 43.66 202 ILE A O 1
ATOM 1653 N N . THR A 1 203 ? -16.881 11.777 30.296 1.00 42.25 203 THR A N 1
ATOM 1654 C CA . THR A 1 203 ? -18.090 11.998 29.488 1.00 42.25 203 THR A CA 1
ATOM 1655 C C . THR A 1 203 ? -18.767 13.332 29.836 1.00 42.25 203 THR A C 1
ATOM 1657 O O . THR A 1 203 ? -19.434 13.450 30.864 1.00 42.25 203 THR A O 1
ATOM 1660 N N . MET A 1 204 ? -18.655 14.340 28.969 1.00 39.94 204 MET A N 1
ATOM 1661 C CA . MET A 1 204 ? -19.487 15.548 29.032 1.00 39.94 204 MET A CA 1
ATOM 1662 C C . MET A 1 204 ? -20.754 15.350 28.197 1.00 39.94 204 MET A C 1
ATOM 1664 O O . MET A 1 204 ? -20.765 15.570 26.988 1.00 39.94 204 MET A O 1
ATOM 1668 N N . MET A 1 205 ? -21.845 14.936 28.840 1.00 45.94 205 MET A N 1
ATOM 1669 C CA . MET A 1 205 ? -23.167 14.969 28.216 1.00 45.94 205 MET A CA 1
ATOM 1670 C C . MET A 1 205 ? -23.706 16.406 28.296 1.00 45.94 205 MET A C 1
ATOM 1672 O O . MET A 1 205 ? -23.749 16.986 29.379 1.00 45.94 205 MET A O 1
ATOM 1676 N N . ASN A 1 206 ? -24.079 17.005 27.159 1.00 48.03 206 ASN A N 1
ATOM 1677 C CA . ASN A 1 206 ? -24.592 18.378 27.115 1.00 48.03 206 ASN A CA 1
ATOM 1678 C C . ASN A 1 206 ? -25.916 18.478 27.916 1.00 48.03 206 ASN A C 1
ATOM 1680 O O . ASN A 1 206 ? -26.900 17.839 27.527 1.00 48.03 206 ASN A O 1
ATOM 1684 N N . PRO A 1 207 ? -25.985 19.306 28.981 1.00 49.34 207 PRO A N 1
ATOM 1685 C CA . PRO A 1 207 ? -27.154 19.403 29.863 1.00 49.34 207 PRO A CA 1
ATOM 1686 C C . PRO A 1 207 ? -28.443 19.843 29.159 1.00 49.34 207 PRO A C 1
ATOM 1688 O O . PRO A 1 207 ? -29.538 19.610 29.659 1.00 49.34 207 PRO A O 1
ATOM 1691 N N . SER A 1 208 ? -28.314 20.467 27.986 1.00 49.78 208 SER A N 1
ATOM 1692 C CA . SER A 1 208 ? -29.427 20.972 27.171 1.00 49.78 208 SER A CA 1
ATOM 1693 C C . SER A 1 208 ? -30.252 19.863 26.508 1.00 49.78 208 SER A C 1
ATOM 1695 O O . SER A 1 208 ? -31.338 20.133 26.003 1.00 49.78 208 SER A O 1
ATOM 1697 N N . ILE A 1 209 ? -29.721 18.635 26.444 1.00 53.22 209 ILE A N 1
ATOM 1698 C CA . ILE A 1 209 ? -30.317 17.521 25.687 1.00 53.22 209 ILE A CA 1
ATOM 1699 C C . ILE A 1 209 ? -31.474 16.870 26.459 1.00 53.22 209 ILE A C 1
ATOM 1701 O O . ILE A 1 209 ? -32.400 16.331 25.852 1.00 53.22 209 ILE A O 1
ATOM 1705 N N . LEU A 1 210 ? -31.451 16.933 27.792 1.00 52.47 210 LEU A N 1
ATOM 1706 C CA . LEU A 1 210 ? -32.486 16.357 28.648 1.00 52.47 210 LEU A CA 1
ATOM 1707 C C . LEU A 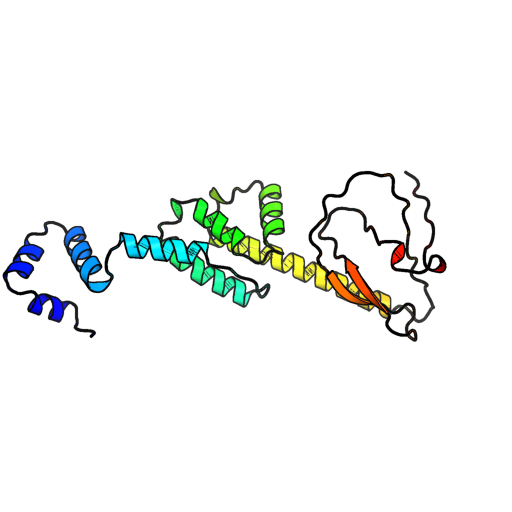1 210 ? -33.093 17.419 29.576 1.00 52.47 210 LEU A C 1
ATOM 1709 O O . LEU A 1 210 ? -32.378 18.320 30.018 1.00 52.47 210 LEU A O 1
ATOM 1713 N N . PRO A 1 211 ? -34.395 17.311 29.912 1.00 57.78 211 PRO A N 1
ATOM 1714 C CA . PRO A 1 211 ? -35.031 18.188 30.890 1.00 57.78 211 PRO A CA 1
ATOM 1715 C C . PRO A 1 211 ? -34.280 18.172 32.225 1.00 57.78 211 PRO A C 1
ATOM 1717 O O . PRO A 1 211 ? -33.781 17.126 32.639 1.00 57.78 211 PRO A O 1
ATOM 1720 N N . ALA A 1 212 ? -34.256 19.310 32.926 1.00 60.84 212 ALA A N 1
ATOM 1721 C CA . ALA A 1 212 ? -33.549 19.484 34.203 1.00 60.84 212 ALA A CA 1
ATOM 1722 C C . ALA A 1 212 ? -33.885 18.392 35.243 1.00 60.84 212 ALA A C 1
ATOM 1724 O O . ALA A 1 212 ? -33.039 17.984 36.030 1.00 60.84 212 ALA A O 1
ATOM 1725 N N . GLU A 1 213 ? -35.116 17.889 35.188 1.00 58.81 213 GLU A N 1
ATOM 1726 C CA . GLU A 1 213 ? -35.688 16.827 36.020 1.00 58.81 213 GLU A CA 1
ATOM 1727 C C . GLU A 1 213 ? -34.954 15.481 35.905 1.00 58.81 213 GLU A C 1
ATOM 1729 O O . GLU A 1 213 ? -35.052 14.644 36.796 1.00 58.81 213 GLU A O 1
ATOM 1734 N N . SER A 1 214 ? -34.273 15.245 34.779 1.00 53.44 214 SER A N 1
ATOM 1735 C CA . SER A 1 214 ? -33.618 13.970 34.459 1.00 53.44 214 SER A CA 1
ATOM 1736 C C . SER A 1 214 ? -32.181 13.882 34.981 1.00 53.44 214 SER A C 1
ATOM 1738 O O . SER A 1 214 ? -31.563 12.831 34.846 1.00 53.44 214 SER A O 1
ATOM 1740 N N . TRP A 1 215 ? -31.642 14.961 35.560 1.00 55.78 215 TRP A N 1
ATOM 1741 C CA . TRP A 1 215 ? -30.257 15.036 36.027 1.00 55.78 215 TRP A CA 1
ATOM 1742 C C . TRP A 1 215 ? -30.164 14.863 37.543 1.00 55.78 215 TRP A C 1
ATOM 1744 O O . TRP A 1 215 ? -30.897 15.499 38.299 1.00 55.78 215 TRP A O 1
ATOM 1754 N N . ILE A 1 216 ? -29.214 14.045 37.999 1.00 52.53 216 ILE A N 1
ATOM 1755 C CA . ILE A 1 216 ? -28.923 13.840 39.422 1.00 52.53 216 ILE A CA 1
ATOM 1756 C C . ILE A 1 216 ? -27.570 14.474 39.751 1.00 52.53 216 ILE A C 1
ATOM 1758 O O . ILE A 1 216 ? -26.553 14.205 39.106 1.00 52.53 216 ILE A O 1
ATOM 1762 N N . THR A 1 217 ? -27.555 15.332 40.770 1.00 49.00 217 THR A N 1
ATOM 1763 C CA . THR A 1 217 ? -26.352 16.038 41.224 1.00 49.00 217 THR A CA 1
ATOM 1764 C C . THR A 1 217 ? -25.454 15.094 42.022 1.00 49.00 217 THR A C 1
ATOM 1766 O O . THR A 1 217 ? -25.885 14.549 43.037 1.00 49.00 217 THR A O 1
ATOM 1769 N N . HIS A 1 218 ? -24.195 14.935 41.611 1.00 41.38 218 HIS A N 1
ATOM 1770 C CA . HIS A 1 218 ? -23.199 14.166 42.360 1.00 41.38 218 HIS A CA 1
ATOM 1771 C C . HIS A 1 218 ? -22.115 15.090 42.927 1.00 41.38 218 HIS A C 1
ATOM 1773 O O . HIS A 1 218 ? -21.649 16.000 42.243 1.00 41.38 218 HIS A O 1
ATOM 1779 N N . VAL A 1 219 ? -21.696 14.851 44.172 1.00 38.69 219 VAL A N 1
ATOM 1780 C CA . VAL A 1 219 ? -20.562 15.544 44.802 1.00 38.69 219 VAL A CA 1
ATOM 1781 C C . VAL A 1 219 ? -19.383 14.578 44.803 1.00 38.69 219 VAL A C 1
ATOM 1783 O O . VAL A 1 219 ? -19.448 13.522 45.424 1.00 38.69 219 VAL A O 1
ATOM 1786 N N . ALA A 1 220 ? -18.324 14.900 44.061 1.00 36.50 220 ALA A N 1
ATOM 1787 C CA . ALA A 1 220 ? -17.095 14.115 44.085 1.00 36.50 220 ALA A CA 1
ATOM 1788 C C . ALA A 1 220 ? -16.296 14.462 45.349 1.00 36.50 220 ALA A C 1
ATOM 1790 O O . ALA A 1 220 ? -15.992 15.631 45.587 1.00 36.50 220 ALA A O 1
ATOM 1791 N N . TYR A 1 221 ? -15.961 13.453 46.149 1.00 35.31 221 TYR A N 1
ATOM 1792 C CA . TYR A 1 221 ? -14.936 13.583 47.179 1.00 35.31 221 TYR A CA 1
ATOM 1793 C C . TYR A 1 221 ? -13.589 13.292 46.512 1.00 35.31 221 TYR A C 1
ATOM 1795 O O . TYR A 1 221 ? -13.406 12.203 45.969 1.00 35.31 221 TYR A O 1
ATOM 1803 N N . LEU A 1 222 ? -12.723 14.311 46.474 1.00 34.91 222 LEU A N 1
ATOM 1804 C CA . LEU A 1 222 ? -11.339 14.230 45.995 1.00 34.91 222 LEU A CA 1
ATOM 1805 C C . LEU A 1 222 ? -10.481 13.356 46.914 1.00 34.91 222 LEU A C 1
ATOM 1807 O O . LEU A 1 222 ? -10.663 13.465 48.149 1.00 34.91 222 LEU A O 1
#

Secondary structure (DSSP, 8-state):
----HHHHHHHS-HHHHHHHHT--SHHHHHHHHHHHHT--HHHHHHHHHHHHHH-------HHHHHHHHHHHHHHHHHTTGGG-HHHHHHHHTTS-TTTHHHHHHHHHHTT--TTTS-HHHHHHHHHHHHHHHHHHHHHHHHHHHHHHHSTTS--PPPPEEPPP-------PPP-EEEEEE-SSTTSPPEEEEEE---S-S-----GGGS-GGG-EE-----

pLDDT: mean 71.89, std 20.66, range [28.45, 97.5]

Radius of gyration: 29.25 Å; chains: 1; bounding box: 70×40×87 Å

Foldseek 3Di:
DDDPPVVVLVPPDPVVVVVLVPPPDPVVNVVVVCCVPVNDPVVVLVVLVVVLLVAADADLDPVSLVVSLVVNVVSCVVNVVLVPLVSLVSLLVRYHPLQNVVLVVVCVVVVHDSNPDDSVVSSVSSVVSSVVVVVVVVVVVVVVVVVVVPPPDDDQDAAAADDDPDDDDDDDDFPWDFDFDANDPPRDTDTDTDGDDPDDDDDHDPPVRDPPVRHDYDDDDD

Sequence (222 aa):
MTSTVKEWYHNLGTFKQDELHHLETTANILGVLHREFIGDMEMFDRKNRQEFFEMKCYSLKTKDLDKHYHMMAQRYYVLNGYTDPSLKNTYASSLPQELQPEIHRMLATTQRDIKTMSLGQIHQVTIEELEKLCSFHHQFSETLLLMNSESEDGIYLPVYSFKEIGSSLPTPPLPCVEVHVLATKFSRPKEVIAYMDTGAQITMMNPSILPAESWITHVAYL